Protein AF-A0A1A8RYH5-F1 (afdb_monomer_lite)

Foldseek 3Di:
DVVVVVVVVVVVVVVVVVVVVVVVVVVVVVVVVVVVVVVVVVVVVVVVVVVVVVVVVVVVVVVVVVVVVVVVVVVVVVVVVVVVVVVVVVVVVVVVVVVVVVVVVVVVVVVVVVVVVVVVVVCVVPPPDDDDPDDPDPVCPPPPDDPDPPPDDDDPDDDDDDDDDDDDDDDDDDDDDDDDDDDDDDDDDDDDDDDDDDDDDDDDDDDDDDPDDDDDDDDDDDDD

pLDDT: mean 75.36, std 23.34, range [31.58, 98.88]

Sequence (224 aa):
MKAKLINQDSQNQQLKLKLAGLTQRVEELDENKVLQMSEDGLLELREKISKEDDNTVKELTLEVERLTGRLKQLEGVKGDLMKTEDEYDLLEKKFRAEQDKANSLSKVVEEMRIQMSRSKEKDHKNTTATLEITSPRAEDFFSSTTIIPTLGLQKTRITIVPKPTTLASKTKRCDISGGLNQAKSPVTIATTSRTKSPEETNSSSSGPQSAVSIITVSTTPVAE

Radius of gyration: 61.21 Å; chains: 1; bounding box: 142×47×169 Å

Structure (mmCIF, N/CA/C/O backbone):
data_AF-A0A1A8RYH5-F1
#
_entry.id   AF-A0A1A8RYH5-F1
#
loop_
_atom_site.group_PDB
_atom_site.id
_atom_site.type_symbol
_atom_site.label_atom_id
_atom_site.label_alt_id
_atom_site.label_comp_id
_atom_site.label_asym_id
_atom_site.label_entity_id
_atom_site.label_seq_id
_atom_site.pdbx_PDB_ins_code
_atom_site.Cartn_x
_atom_site.Cartn_y
_atom_site.Cartn_z
_atom_site.occupancy
_atom_site.B_iso_or_equiv
_atom_site.auth_seq_id
_atom_site.auth_comp_id
_atom_site.auth_asym_id
_atom_site.auth_atom_id
_atom_site.pdbx_PDB_model_num
ATOM 1 N N . MET A 1 1 ? -58.595 -17.851 86.923 1.00 76.44 1 MET A N 1
ATOM 2 C CA . MET A 1 1 ? -57.232 -18.097 86.390 1.00 76.44 1 MET A CA 1
ATOM 3 C C . MET A 1 1 ? -57.219 -18.657 84.961 1.00 76.44 1 MET A C 1
ATOM 5 O O . MET A 1 1 ? -56.508 -18.090 84.147 1.00 76.44 1 MET A O 1
ATOM 9 N N . LYS A 1 2 ? -58.022 -19.678 84.604 1.00 87.00 2 LYS A N 1
ATOM 10 C CA . LYS A 1 2 ? -58.024 -20.305 83.256 1.00 87.00 2 LYS A CA 1
ATOM 11 C C . LYS A 1 2 ? -58.185 -19.352 82.055 1.00 87.00 2 LYS A C 1
ATOM 13 O O . LYS A 1 2 ? -57.405 -19.440 81.120 1.00 87.00 2 LYS A O 1
ATOM 18 N N . ALA A 1 3 ? -59.144 -18.422 82.079 1.00 85.75 3 ALA A N 1
ATOM 19 C CA . ALA A 1 3 ? -59.388 -17.516 80.944 1.00 85.75 3 ALA A CA 1
ATOM 20 C C . ALA A 1 3 ? -58.199 -16.584 80.628 1.00 85.75 3 ALA A C 1
ATOM 22 O O . ALA A 1 3 ? -57.938 -16.270 79.471 1.00 85.75 3 ALA A O 1
ATOM 23 N N . LYS A 1 4 ? -57.449 -16.175 81.659 1.00 91.12 4 LYS A N 1
ATOM 24 C CA . LYS A 1 4 ? -56.266 -15.316 81.511 1.00 91.12 4 LYS A CA 1
ATOM 25 C C . LYS A 1 4 ? -55.112 -16.072 80.843 1.00 91.12 4 LYS A C 1
ATOM 27 O O . LYS A 1 4 ? -54.436 -15.502 79.999 1.00 91.12 4 LYS A O 1
ATOM 32 N N . LEU A 1 5 ? -54.958 -17.356 81.181 1.00 92.06 5 LEU A N 1
ATOM 33 C CA . LEU A 1 5 ? -53.976 -18.252 80.569 1.00 92.06 5 LEU A CA 1
ATOM 34 C C . LEU A 1 5 ? -54.288 -18.501 79.086 1.00 92.06 5 LEU A C 1
ATOM 36 O O . LEU A 1 5 ? -53.401 -18.372 78.259 1.00 92.06 5 LEU A O 1
ATOM 40 N N . ILE A 1 6 ? -55.554 -18.764 78.742 1.00 91.19 6 ILE A N 1
ATOM 41 C CA . ILE A 1 6 ? -55.988 -18.974 77.347 1.00 91.19 6 ILE A CA 1
ATOM 42 C C . ILE A 1 6 ? -55.750 -17.722 76.492 1.00 91.19 6 ILE A C 1
ATOM 44 O O . ILE A 1 6 ? -55.259 -17.819 75.372 1.00 91.19 6 ILE A O 1
ATOM 48 N N . ASN A 1 7 ? -56.075 -16.539 77.020 1.00 94.31 7 ASN A N 1
ATOM 49 C CA . ASN A 1 7 ? -55.814 -15.280 76.321 1.00 94.31 7 ASN A CA 1
ATOM 50 C C . ASN A 1 7 ? -54.307 -15.064 76.099 1.00 94.31 7 ASN A C 1
ATOM 52 O O . ASN A 1 7 ? -53.872 -14.724 75.001 1.00 94.31 7 ASN A O 1
ATOM 56 N N . GLN A 1 8 ? -53.501 -15.328 77.129 1.00 94.00 8 GLN A N 1
ATOM 57 C CA . GLN A 1 8 ? -52.049 -15.222 77.038 1.00 94.00 8 GLN A CA 1
ATOM 58 C C . GLN A 1 8 ? -51.463 -16.217 76.022 1.00 94.00 8 GLN A C 1
ATOM 60 O O . GLN A 1 8 ? -50.603 -15.830 75.235 1.00 94.00 8 GLN A O 1
ATOM 65 N N . ASP A 1 9 ? -51.962 -17.454 75.972 1.00 94.38 9 ASP A N 1
ATOM 66 C CA . ASP A 1 9 ? -51.574 -18.452 74.967 1.00 94.38 9 ASP A CA 1
ATOM 67 C C . ASP A 1 9 ? -51.958 -18.023 73.548 1.00 94.38 9 ASP A C 1
ATOM 69 O O . ASP A 1 9 ? -51.141 -18.129 72.633 1.00 94.38 9 ASP A O 1
ATOM 73 N N . SER A 1 10 ? -53.162 -17.474 73.357 1.00 94.69 10 SER A N 1
ATOM 74 C CA . SER A 1 10 ? -53.601 -16.942 72.062 1.00 94.69 10 SER A CA 1
ATOM 75 C C . SER A 1 10 ? -52.707 -15.796 71.590 1.00 94.69 10 SER A C 1
ATOM 77 O O . SER A 1 10 ? -52.323 -15.756 70.420 1.00 94.69 10 SER A O 1
ATOM 79 N N . GLN A 1 11 ? -52.349 -14.870 72.485 1.00 96.00 11 GLN A N 1
ATOM 80 C CA . GLN A 1 11 ? -51.404 -13.801 72.165 1.00 96.00 11 GLN A CA 1
ATOM 81 C C . GLN A 1 11 ? -50.022 -14.356 71.819 1.00 96.00 11 GLN A C 1
ATOM 83 O O . GLN A 1 11 ? -49.393 -13.887 70.873 1.00 96.00 11 GLN A O 1
ATOM 88 N N . ASN A 1 12 ? -49.549 -15.367 72.546 1.00 95.88 12 ASN A N 1
ATOM 89 C CA . ASN A 1 12 ? -48.240 -15.967 72.309 1.00 95.88 12 ASN A CA 1
ATOM 90 C C . ASN A 1 12 ? -48.190 -16.685 70.950 1.00 95.88 12 ASN A C 1
ATOM 92 O O . ASN A 1 12 ? -47.252 -16.490 70.180 1.00 95.88 12 ASN A O 1
ATOM 96 N N . GLN A 1 13 ? -49.240 -17.431 70.591 1.00 96.2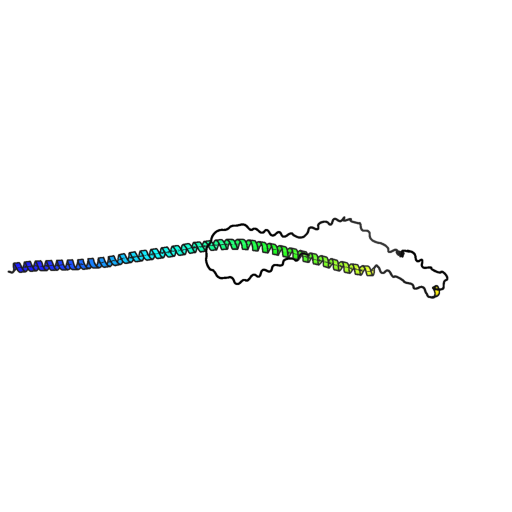5 13 GLN A N 1
ATOM 97 C CA . GLN A 1 13 ? -49.381 -18.032 69.260 1.00 96.25 13 GLN A CA 1
ATOM 98 C C . GLN A 1 13 ? -49.406 -16.974 68.151 1.00 96.25 13 GLN A C 1
ATOM 100 O O . GLN A 1 13 ? -48.709 -17.125 67.146 1.00 96.25 13 GLN A O 1
ATOM 105 N N . GLN A 1 14 ? -50.142 -15.875 68.345 1.00 96.69 14 GLN A N 1
ATOM 106 C CA . GLN A 1 14 ? -50.185 -14.773 67.384 1.00 96.69 14 GLN A CA 1
ATOM 107 C C . GLN A 1 14 ? -48.812 -14.110 67.206 1.00 96.69 14 GLN A C 1
ATOM 109 O O . GLN A 1 14 ? -48.393 -13.845 66.078 1.00 96.69 14 GLN A O 1
ATOM 114 N N . LEU A 1 15 ? -48.088 -13.867 68.303 1.00 96.75 15 LEU A N 1
ATOM 115 C CA . LEU A 1 15 ? -46.728 -13.328 68.267 1.00 96.75 15 LEU A CA 1
ATOM 116 C C . LEU A 1 15 ? -45.776 -14.269 67.530 1.00 96.75 15 LEU A C 1
ATOM 118 O O . LEU A 1 15 ? -44.982 -13.804 66.718 1.00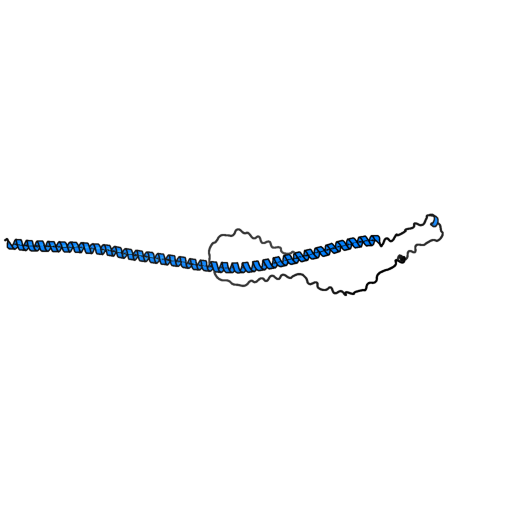 96.75 15 LEU A O 1
ATOM 122 N N . LYS A 1 16 ? -45.894 -15.582 67.746 1.00 97.06 16 LYS A N 1
ATOM 123 C CA . LYS A 1 16 ? -45.074 -16.598 67.075 1.00 97.06 16 LYS A CA 1
ATOM 124 C C . LYS A 1 16 ? -45.274 -16.594 65.559 1.00 97.06 16 LYS A C 1
ATOM 126 O O . LYS A 1 16 ? -44.296 -16.598 64.818 1.00 97.06 16 LYS A O 1
ATOM 131 N N . LEU A 1 17 ? -46.529 -16.520 65.104 1.00 96.75 17 LEU A N 1
ATOM 132 C CA . LEU A 1 17 ? -46.864 -16.404 63.680 1.00 96.75 17 LEU A CA 1
ATOM 133 C C . LEU A 1 17 ? -46.306 -15.112 63.072 1.00 96.75 17 LEU A C 1
ATOM 135 O O . LEU A 1 17 ? -45.744 -15.127 61.979 1.00 96.75 17 LEU A O 1
ATOM 139 N N . LYS A 1 18 ? -46.417 -13.993 63.795 1.00 97.56 18 LYS A N 1
ATOM 140 C CA . LYS A 1 18 ? -45.895 -12.701 63.338 1.00 97.56 18 LYS A CA 1
ATOM 141 C C . LYS A 1 18 ? -44.368 -12.693 63.260 1.00 97.56 18 LYS A C 1
ATOM 143 O O . LYS A 1 18 ? -43.823 -12.116 62.325 1.00 97.56 18 LYS A O 1
ATOM 148 N N . LEU A 1 19 ? -43.696 -13.339 64.214 1.00 97.06 19 LEU A N 1
ATOM 149 C CA . LEU A 1 19 ? -42.243 -13.483 64.224 1.00 97.06 19 LEU A CA 1
ATOM 150 C C . LEU A 1 19 ? -41.774 -14.294 63.013 1.00 97.06 19 LEU A C 1
ATOM 152 O O . LEU A 1 19 ? -40.911 -13.825 62.285 1.00 97.06 19 LEU A O 1
ATOM 156 N N . ALA A 1 20 ? -42.409 -15.439 62.742 1.00 97.12 20 ALA A N 1
ATOM 157 C CA . ALA A 1 20 ? -42.089 -16.272 61.582 1.00 97.12 20 ALA A CA 1
ATOM 158 C C . ALA A 1 20 ? -42.230 -15.501 60.256 1.00 97.12 20 ALA A C 1
ATOM 160 O O . ALA A 1 20 ? -41.328 -15.532 59.424 1.00 97.12 20 ALA A O 1
ATOM 161 N N . GLY A 1 21 ? -43.314 -14.734 60.088 1.00 97.38 21 GLY A N 1
ATOM 162 C CA . GLY A 1 21 ? -43.502 -13.905 58.893 1.00 97.38 21 GLY A CA 1
ATOM 163 C C . GLY A 1 21 ? -42.549 -12.705 58.798 1.00 97.38 21 GLY A C 1
ATOM 164 O O . GLY A 1 21 ? -42.322 -12.186 57.708 1.00 97.38 21 GLY A O 1
ATOM 165 N N . LEU A 1 22 ? -42.004 -12.220 59.918 1.00 96.94 22 LEU A N 1
ATOM 166 C CA . LEU A 1 22 ? -40.948 -11.203 59.907 1.00 96.94 22 LEU A CA 1
ATOM 167 C C . LEU A 1 22 ? -39.594 -11.814 59.543 1.00 96.94 22 LEU A C 1
ATOM 169 O O . LEU A 1 22 ? -38.884 -11.206 58.753 1.00 96.94 22 LEU A O 1
ATOM 173 N N . THR A 1 23 ? -39.273 -13.003 60.057 1.00 96.19 23 THR A N 1
ATOM 174 C CA . THR A 1 23 ? -38.054 -13.745 59.704 1.00 96.19 23 THR A CA 1
ATOM 175 C C . THR A 1 23 ? -37.986 -14.008 58.204 1.00 96.19 23 THR A C 1
ATOM 177 O O . THR A 1 23 ? -37.009 -13.618 57.578 1.00 96.19 23 THR A O 1
ATOM 180 N N . GLN A 1 24 ? -39.063 -14.534 57.611 1.00 96.38 24 GLN A N 1
ATOM 181 C CA . GLN A 1 24 ? -39.124 -14.766 56.165 1.00 96.38 24 GLN A CA 1
ATOM 182 C C . GLN A 1 24 ? -38.891 -13.475 55.358 1.00 96.38 24 GLN A C 1
ATOM 184 O O . GLN A 1 24 ? -38.129 -13.461 54.400 1.00 96.38 24 GLN A O 1
ATOM 189 N N . ARG A 1 25 ? -39.503 -12.356 55.768 1.00 96.00 25 ARG A N 1
ATOM 190 C CA . ARG A 1 25 ? -39.337 -11.072 55.068 1.00 96.00 25 ARG A CA 1
ATOM 191 C C . ARG A 1 25 ? -37.910 -10.520 55.169 1.00 96.00 25 ARG A C 1
ATOM 193 O O . ARG A 1 25 ? -37.476 -9.811 54.269 1.00 96.00 25 ARG A O 1
ATOM 200 N N . VAL A 1 26 ? -37.206 -10.786 56.271 1.00 95.69 26 VAL A N 1
ATOM 201 C CA . VAL A 1 26 ? -35.794 -10.399 56.423 1.00 95.69 26 VAL A CA 1
ATOM 202 C C . VAL A 1 26 ? -34.921 -11.201 55.460 1.00 95.69 26 VAL A C 1
ATOM 204 O O . VAL A 1 26 ? -34.126 -10.596 54.752 1.00 95.69 26 VAL A O 1
ATOM 207 N N . GLU A 1 27 ? -35.133 -12.514 55.361 1.00 93.62 27 GLU A N 1
ATOM 208 C CA . GLU A 1 27 ? -34.419 -13.375 54.405 1.00 93.62 27 GLU A CA 1
ATOM 209 C C . GLU A 1 27 ? -34.647 -12.917 52.950 1.00 93.62 27 GLU A C 1
ATOM 211 O O . GLU A 1 27 ? -33.685 -12.701 52.216 1.00 93.62 27 GLU A O 1
ATOM 216 N N . GLU A 1 28 ? -35.897 -12.638 52.560 1.00 92.94 28 GLU A N 1
ATOM 217 C CA . GLU A 1 28 ? -36.241 -12.111 51.224 1.00 92.94 28 GLU A CA 1
ATOM 218 C C . GLU A 1 28 ? -35.586 -10.744 50.922 1.00 92.94 28 GLU A C 1
ATOM 220 O O . GLU A 1 28 ? -35.236 -10.438 49.777 1.00 92.94 28 GLU A O 1
ATOM 225 N N . LEU A 1 29 ? -35.431 -9.881 51.933 1.00 93.56 29 LEU A N 1
ATOM 226 C CA . LEU A 1 29 ? -34.752 -8.588 51.785 1.00 93.56 29 LEU A CA 1
ATOM 227 C C . LEU A 1 29 ? -33.234 -8.747 51.642 1.00 93.56 29 LEU A C 1
ATOM 229 O O . LEU A 1 29 ? -32.625 -8.031 50.843 1.00 93.56 29 LEU A O 1
ATOM 233 N N . ASP A 1 30 ? -32.627 -9.674 52.382 1.00 91.94 30 ASP A N 1
ATOM 234 C CA . ASP A 1 30 ? -31.197 -9.967 52.281 1.00 91.94 30 ASP A CA 1
ATOM 235 C C . ASP A 1 30 ? -30.851 -10.570 50.907 1.00 91.94 30 ASP A C 1
ATOM 237 O O . ASP A 1 30 ? -29.875 -10.151 50.279 1.00 91.94 30 ASP A O 1
ATOM 241 N N . GLU A 1 31 ? -31.688 -11.467 50.376 1.00 90.06 31 GLU A N 1
ATOM 242 C CA . GLU A 1 31 ? -31.551 -12.007 49.015 1.00 90.06 31 GLU A CA 1
ATOM 243 C C . GLU A 1 31 ? -31.644 -10.915 47.940 1.00 90.06 31 GLU A C 1
ATOM 245 O O . GLU A 1 31 ? -30.811 -10.866 47.032 1.00 90.06 31 GLU A O 1
ATOM 250 N N . ASN A 1 32 ? -32.595 -9.982 48.060 1.00 93.06 32 ASN A N 1
ATOM 251 C CA . ASN A 1 32 ? -32.698 -8.840 47.143 1.00 93.06 32 ASN A CA 1
ATOM 252 C C . ASN A 1 32 ? -31.433 -7.976 47.138 1.00 93.06 32 ASN A C 1
ATOM 254 O O . ASN A 1 32 ? -31.020 -7.483 46.090 1.00 93.06 32 ASN A O 1
ATOM 258 N N . LYS A 1 33 ? -30.785 -7.807 48.293 1.00 94.44 33 LYS A N 1
ATOM 259 C CA . LYS A 1 33 ? -29.540 -7.043 48.392 1.00 94.44 33 LYS A CA 1
ATOM 260 C C . LYS A 1 33 ? -28.380 -7.745 47.685 1.00 94.44 33 LYS A C 1
ATOM 262 O O . LYS A 1 33 ? -27.577 -7.084 47.031 1.00 94.44 33 LYS A O 1
ATOM 267 N N . VAL A 1 34 ? -28.307 -9.074 47.778 1.00 92.62 34 VAL A N 1
ATOM 268 C CA . VAL A 1 34 ? -27.327 -9.881 47.031 1.00 92.62 34 VAL A CA 1
ATOM 269 C C . VAL A 1 34 ? -27.572 -9.780 45.524 1.00 92.62 34 VAL A C 1
ATOM 271 O O . VAL A 1 34 ? -26.622 -9.585 44.765 1.00 92.62 34 VAL A O 1
ATOM 274 N N . LEU A 1 35 ? -28.832 -9.855 45.088 1.00 94.12 35 LEU A N 1
ATOM 275 C CA . LEU A 1 35 ? -29.201 -9.684 43.681 1.00 94.12 35 LEU A CA 1
ATOM 276 C C . LEU A 1 35 ? -28.822 -8.296 43.157 1.00 94.12 35 LEU A C 1
ATOM 278 O O . LEU A 1 35 ? -28.230 -8.206 42.086 1.00 94.12 35 LEU A O 1
ATOM 282 N N . GLN A 1 36 ? -29.072 -7.240 43.934 1.00 94.94 36 GLN A N 1
ATOM 283 C CA . GLN A 1 36 ? -28.696 -5.877 43.563 1.00 94.94 36 GLN A CA 1
ATOM 284 C C . GLN A 1 36 ? -27.177 -5.732 43.381 1.00 94.94 36 GLN A C 1
ATOM 286 O O . GLN A 1 36 ? -26.724 -5.202 42.372 1.00 94.94 36 GLN A O 1
ATOM 291 N N . MET A 1 37 ? -26.376 -6.275 44.305 1.00 94.38 37 MET A N 1
ATOM 292 C CA . MET A 1 37 ? -24.914 -6.279 44.162 1.00 94.38 37 MET A CA 1
ATOM 293 C C . MET A 1 37 ? -24.448 -7.054 42.919 1.00 94.38 37 MET A C 1
ATOM 295 O O . MET A 1 37 ? -23.475 -6.666 42.272 1.00 94.38 37 MET A O 1
ATOM 299 N N . SER A 1 38 ? -25.129 -8.151 42.577 1.00 94.69 38 SER A N 1
ATOM 300 C CA . SER A 1 38 ? -24.846 -8.907 41.355 1.00 94.69 38 SER A CA 1
ATOM 301 C C . SER A 1 38 ? -25.221 -8.128 40.091 1.00 94.69 38 SER A C 1
ATOM 303 O O . SER A 1 38 ? -24.505 -8.221 39.096 1.00 94.69 38 SER A O 1
ATOM 305 N N . GLU A 1 39 ? -26.334 -7.397 40.099 1.00 95.88 39 GLU A N 1
ATOM 306 C CA . GLU A 1 39 ? -26.789 -6.576 38.973 1.00 95.88 39 GLU A CA 1
ATOM 307 C C . GLU A 1 39 ? -25.812 -5.428 38.691 1.00 95.88 39 GLU A C 1
ATOM 309 O O . GLU A 1 39 ? -25.389 -5.251 37.546 1.00 95.88 39 GLU A O 1
ATOM 314 N N . ASP A 1 40 ? -25.362 -4.731 39.737 1.00 96.12 40 ASP A N 1
ATOM 315 C CA . ASP A 1 40 ? -24.356 -3.670 39.634 1.00 96.12 40 ASP A CA 1
ATOM 316 C C . ASP A 1 40 ? -23.035 -4.198 39.041 1.00 96.12 40 ASP A C 1
ATOM 318 O O . ASP A 1 40 ? -22.464 -3.592 38.131 1.00 96.12 40 ASP A O 1
ATOM 322 N N . GLY A 1 41 ? -22.577 -5.379 39.480 1.00 96.88 41 GLY A N 1
ATOM 323 C CA . GLY A 1 41 ? -21.372 -6.015 38.933 1.00 96.88 41 GLY A CA 1
ATOM 324 C C . GLY A 1 41 ? -21.501 -6.404 37.454 1.00 96.88 41 GLY A C 1
ATOM 325 O O . GLY A 1 41 ? -20.538 -6.303 36.690 1.00 96.88 41 GLY A O 1
ATOM 326 N N . LEU A 1 42 ? -22.697 -6.811 37.013 1.00 97.12 42 LEU A N 1
ATOM 327 C CA . LEU A 1 42 ? -22.967 -7.086 35.599 1.00 97.12 42 LEU A CA 1
ATOM 328 C C . LEU A 1 42 ? -22.972 -5.806 34.753 1.00 97.12 42 LEU A C 1
ATOM 330 O O . LEU A 1 42 ? -22.511 -5.841 33.608 1.00 97.12 42 LEU A O 1
ATOM 334 N N . LEU A 1 43 ? -23.472 -4.688 35.288 1.00 96.25 43 LEU A N 1
ATOM 335 C CA . LEU A 1 43 ? -23.425 -3.386 34.617 1.00 96.25 43 LEU A CA 1
ATOM 336 C C . LEU A 1 43 ? -21.983 -2.901 34.431 1.00 96.25 43 LEU A C 1
ATOM 338 O O . LEU A 1 43 ? -21.625 -2.491 33.327 1.00 96.25 43 LEU A O 1
ATOM 342 N N . GLU A 1 44 ? -21.142 -3.024 35.458 1.00 97.12 44 GLU A N 1
ATOM 343 C CA . GLU A 1 44 ? -19.722 -2.665 35.373 1.00 97.12 44 GLU A CA 1
ATOM 344 C C . GLU A 1 44 ? -18.981 -3.525 34.337 1.00 97.12 44 GLU A C 1
ATOM 346 O O . GLU A 1 44 ? -18.234 -3.009 33.500 1.00 97.12 44 GLU A O 1
ATOM 351 N N . LEU A 1 45 ? -19.226 -4.841 34.331 1.00 97.06 45 LEU A N 1
ATOM 352 C CA . LEU A 1 45 ? -18.606 -5.740 33.358 1.00 97.06 45 LEU A CA 1
ATOM 353 C C . LEU A 1 45 ? -19.043 -5.407 31.926 1.00 97.06 45 LEU A C 1
ATOM 355 O O . LEU A 1 45 ? -18.212 -5.382 31.019 1.00 97.06 45 LEU A O 1
ATOM 359 N N . ARG A 1 46 ? -20.330 -5.104 31.722 1.00 97.50 46 ARG A N 1
ATOM 360 C CA . ARG A 1 46 ? -20.867 -4.666 30.427 1.00 97.50 46 ARG A CA 1
ATOM 361 C C . ARG A 1 46 ? -20.196 -3.383 29.945 1.00 97.50 46 ARG A C 1
ATOM 363 O O . ARG A 1 46 ? -19.836 -3.298 28.773 1.00 97.50 46 ARG A O 1
ATOM 370 N N . GLU A 1 47 ? -20.025 -2.399 30.822 1.00 97.19 47 GLU A N 1
ATOM 371 C CA . GLU A 1 47 ? -19.351 -1.145 30.481 1.00 97.19 47 GLU A CA 1
ATOM 372 C C . GLU A 1 47 ? -17.885 -1.386 30.100 1.00 97.19 47 GLU A C 1
ATOM 374 O O . GLU A 1 47 ? -17.390 -0.816 29.126 1.00 97.19 47 GLU A O 1
ATOM 379 N N . LYS A 1 48 ? -17.191 -2.264 30.830 1.00 97.38 48 LYS A N 1
ATOM 380 C CA . LYS A 1 48 ? -15.797 -2.613 30.546 1.00 97.38 48 LYS A CA 1
ATOM 381 C C . LYS A 1 48 ? -15.640 -3.295 29.188 1.00 97.38 48 LYS A C 1
ATOM 383 O O . LYS A 1 48 ? -14.771 -2.886 28.425 1.00 97.38 48 LYS A O 1
ATOM 388 N N . ILE A 1 49 ? -16.509 -4.260 28.879 1.00 96.25 49 ILE A N 1
ATOM 389 C CA . ILE A 1 49 ? -16.548 -4.927 27.569 1.00 96.25 49 ILE A CA 1
ATOM 390 C C . ILE A 1 49 ? -16.791 -3.894 26.466 1.00 96.25 49 ILE A C 1
ATOM 392 O O . ILE A 1 49 ? -16.025 -3.835 25.514 1.00 96.25 49 ILE A O 1
ATOM 396 N N . SER A 1 50 ? -17.778 -3.008 26.633 1.00 96.75 50 SER A N 1
ATOM 397 C CA . SER A 1 50 ? -18.076 -1.969 25.637 1.00 96.75 50 SER A CA 1
ATOM 398 C C . SER A 1 50 ? -16.884 -1.048 25.366 1.00 96.75 50 SER A C 1
ATOM 400 O O . SER A 1 50 ? -16.623 -0.706 24.218 1.00 96.75 50 SER A O 1
ATOM 402 N N . LYS A 1 51 ? -16.151 -0.634 26.406 1.00 96.81 51 LYS A N 1
ATOM 403 C CA . LYS A 1 51 ? -14.961 0.218 26.248 1.00 96.81 51 LYS A CA 1
ATOM 404 C C . LYS A 1 51 ? -13.816 -0.516 25.557 1.00 96.81 51 LYS A C 1
ATOM 406 O O . LYS A 1 51 ? -13.075 0.095 24.791 1.00 96.81 51 LYS A O 1
ATOM 411 N N . GLU A 1 52 ? -13.633 -1.794 25.865 1.00 96.94 52 GLU A N 1
ATOM 412 C CA . GLU A 1 52 ? -12.620 -2.630 25.225 1.00 96.94 52 GLU A CA 1
ATOM 413 C C . GLU A 1 52 ? -12.944 -2.837 23.742 1.00 96.94 52 GLU A C 1
ATOM 415 O O . GLU A 1 52 ? -12.090 -2.575 22.894 1.00 96.94 52 GLU A O 1
ATOM 420 N N . ASP A 1 53 ? -14.199 -3.151 23.422 1.00 96.62 53 ASP A N 1
ATOM 421 C CA . ASP A 1 53 ? -14.700 -3.234 22.050 1.00 96.62 53 ASP A CA 1
ATOM 422 C C . ASP A 1 53 ? -14.464 -1.914 21.298 1.00 96.62 53 ASP A C 1
ATOM 424 O O . ASP A 1 53 ? -13.849 -1.917 20.233 1.00 96.62 53 ASP A O 1
ATOM 428 N N . ASP A 1 54 ? -14.827 -0.765 21.874 1.00 97.19 54 ASP A N 1
ATOM 429 C CA . ASP A 1 54 ? -14.587 0.549 21.260 1.00 97.19 54 ASP A CA 1
ATOM 430 C C . ASP A 1 54 ? -13.101 0.810 20.968 1.00 97.19 54 ASP A C 1
ATOM 432 O O . ASP A 1 54 ? -12.755 1.429 19.956 1.00 97.19 54 ASP A O 1
ATOM 436 N N . ASN A 1 55 ? -12.204 0.361 21.847 1.00 97.12 55 ASN A N 1
ATOM 437 C CA . ASN A 1 55 ? -10.764 0.504 21.647 1.00 97.12 55 ASN A CA 1
ATOM 438 C C . ASN A 1 55 ? -10.269 -0.392 20.507 1.00 97.12 55 ASN A C 1
ATOM 440 O O . ASN A 1 55 ? -9.542 0.091 19.638 1.00 97.12 55 ASN A O 1
ATOM 444 N N . THR A 1 56 ? -10.701 -1.655 20.466 1.00 98.12 56 THR A N 1
ATOM 445 C CA . THR A 1 56 ? -10.341 -2.576 19.376 1.00 98.12 56 THR A CA 1
ATOM 446 C C . THR A 1 56 ? -10.873 -2.091 18.028 1.00 98.12 56 THR A C 1
ATOM 448 O O . THR A 1 56 ? -10.149 -2.107 17.034 1.00 98.12 56 THR A O 1
ATOM 451 N N . VAL A 1 57 ? -12.101 -1.568 17.986 1.00 98.44 57 VAL A N 1
ATOM 452 C CA . VAL A 1 57 ? -12.694 -0.981 16.779 1.00 98.44 57 VAL A CA 1
ATOM 453 C C . VAL A 1 57 ? -11.871 0.210 16.299 1.00 98.44 57 VAL A C 1
ATOM 455 O O . VAL A 1 57 ? -11.584 0.302 15.105 1.00 98.44 57 VAL A O 1
ATOM 458 N N . LYS A 1 58 ? -11.445 1.107 17.195 1.00 98.31 58 LYS A N 1
ATOM 459 C CA . LYS A 1 58 ? -10.586 2.249 16.834 1.00 98.31 58 LYS A CA 1
ATOM 460 C C . LYS A 1 58 ? -9.236 1.801 16.283 1.00 98.31 58 LYS A C 1
ATOM 462 O O . LYS A 1 58 ? -8.809 2.325 15.259 1.00 98.31 58 LYS A O 1
ATOM 467 N N . GLU A 1 59 ? -8.582 0.840 16.929 1.00 98.38 59 GLU A N 1
ATOM 468 C CA . GLU A 1 59 ? -7.294 0.307 16.475 1.00 98.38 59 GLU A CA 1
ATOM 469 C C . GLU A 1 59 ? -7.410 -0.318 15.081 1.00 98.38 59 GLU A C 1
ATOM 471 O O . GLU A 1 59 ? -6.663 0.045 14.170 1.00 98.38 59 GLU A O 1
ATOM 476 N N . LEU A 1 60 ? -8.401 -1.189 14.883 1.00 98.62 60 LEU A N 1
ATOM 477 C CA . LEU A 1 60 ? -8.659 -1.815 13.589 1.00 98.62 60 LEU A CA 1
ATOM 478 C C . LEU A 1 60 ? -9.013 -0.782 12.518 1.00 98.62 60 LEU A C 1
ATOM 480 O O . LEU A 1 60 ? -8.567 -0.904 11.380 1.00 98.62 60 LEU A O 1
ATOM 484 N N . THR A 1 61 ? -9.768 0.258 12.875 1.00 98.69 61 THR A N 1
ATOM 485 C CA . THR A 1 61 ? -10.108 1.347 11.950 1.00 98.69 61 THR A CA 1
ATOM 486 C C . THR A 1 61 ? -8.851 2.077 11.475 1.00 98.69 61 THR A C 1
ATOM 488 O O . THR A 1 61 ? -8.655 2.236 10.270 1.00 98.69 61 THR A O 1
ATOM 491 N N . LEU A 1 62 ? -7.953 2.450 12.393 1.00 98.62 62 LEU A N 1
ATOM 492 C CA . LEU A 1 62 ? -6.686 3.103 12.049 1.00 98.62 62 LEU A CA 1
ATOM 493 C C . LEU A 1 62 ? -5.789 2.200 11.193 1.00 98.62 62 LEU A C 1
ATOM 495 O O . LEU A 1 62 ? -5.157 2.666 10.243 1.00 98.62 62 LEU A O 1
ATOM 499 N N . GLU A 1 63 ? -5.746 0.903 11.490 1.00 98.69 63 GLU A N 1
ATOM 500 C CA . GLU A 1 63 ? -4.969 -0.062 10.715 1.00 98.69 63 GLU A CA 1
ATOM 501 C C . GLU A 1 63 ? -5.520 -0.226 9.289 1.00 98.69 63 GLU A C 1
ATOM 503 O O . GLU A 1 63 ? -4.749 -0.251 8.327 1.00 98.69 63 GLU A O 1
ATOM 508 N N . VAL A 1 64 ? -6.846 -0.246 9.118 1.00 98.81 64 VAL A N 1
ATOM 509 C CA . VAL A 1 64 ? -7.496 -0.256 7.797 1.00 98.81 64 VAL A CA 1
ATOM 510 C C . VAL A 1 64 ? -7.147 1.000 7.002 1.00 98.81 64 VAL A C 1
ATOM 512 O O . VAL A 1 64 ? -6.790 0.901 5.824 1.00 98.81 64 VAL A O 1
ATOM 515 N N . GLU A 1 65 ? -7.198 2.181 7.617 1.00 98.75 65 GLU A N 1
ATOM 516 C CA . GLU A 1 65 ? -6.816 3.437 6.963 1.00 98.75 65 GLU A CA 1
ATOM 517 C C . GLU A 1 65 ? -5.339 3.431 6.550 1.00 98.75 65 GLU A C 1
ATOM 519 O O . GLU A 1 65 ? -4.998 3.776 5.411 1.00 98.75 65 GLU A O 1
ATOM 524 N N . ARG A 1 66 ? -4.456 2.952 7.433 1.00 98.81 66 ARG A N 1
ATOM 525 C CA . ARG A 1 66 ? -3.020 2.813 7.170 1.00 98.81 66 ARG A CA 1
ATOM 526 C C . ARG A 1 66 ? -2.746 1.864 6.001 1.00 98.81 66 ARG A C 1
ATOM 528 O O . ARG A 1 66 ? -1.959 2.197 5.108 1.00 98.81 66 ARG A O 1
ATOM 535 N N . LEU A 1 67 ? -3.385 0.694 5.984 1.00 98.88 67 LEU A N 1
ATOM 536 C CA . LEU A 1 67 ? -3.255 -0.291 4.907 1.00 98.88 67 LEU A CA 1
ATOM 537 C C . LEU A 1 67 ? -3.800 0.252 3.586 1.00 98.88 67 LEU A C 1
ATOM 539 O O . LEU A 1 67 ? -3.149 0.105 2.552 1.00 98.88 67 LEU A O 1
ATOM 543 N N . THR A 1 68 ? -4.930 0.953 3.628 1.00 98.81 68 THR A N 1
ATOM 544 C CA . THR A 1 68 ? -5.515 1.622 2.460 1.00 98.81 68 THR A CA 1
ATOM 545 C C . THR A 1 68 ? -4.553 2.661 1.881 1.00 98.81 68 THR A C 1
ATOM 547 O O . THR A 1 68 ? -4.353 2.718 0.667 1.00 98.81 68 THR A O 1
ATOM 550 N N . GLY A 1 69 ? -3.905 3.462 2.732 1.00 98.81 69 GLY A N 1
ATOM 551 C CA . GLY A 1 69 ? -2.886 4.424 2.310 1.00 98.81 69 GLY A CA 1
ATOM 552 C C . GLY A 1 69 ? -1.675 3.755 1.655 1.00 98.81 69 GLY A C 1
ATOM 553 O O . GLY A 1 69 ? -1.234 4.174 0.584 1.00 98.81 69 GLY A O 1
ATOM 554 N N . ARG A 1 70 ? -1.162 2.676 2.257 1.00 98.81 70 ARG A N 1
ATOM 555 C CA . ARG A 1 70 ? -0.027 1.916 1.711 1.00 98.81 70 ARG A CA 1
ATOM 556 C C . ARG A 1 70 ? -0.361 1.236 0.381 1.00 98.81 70 ARG A C 1
ATOM 558 O O . ARG A 1 70 ? 0.498 1.197 -0.497 1.00 98.81 70 ARG A O 1
ATOM 565 N N . LEU A 1 71 ? -1.590 0.753 0.208 1.00 98.81 71 LEU A N 1
ATOM 566 C CA . LEU A 1 71 ? -2.047 0.157 -1.047 1.00 98.81 71 LEU A CA 1
ATOM 567 C C . LEU A 1 71 ? -2.030 1.177 -2.193 1.00 98.81 71 LEU A C 1
ATOM 569 O O . LEU A 1 71 ? -1.432 0.906 -3.230 1.00 98.81 71 LEU A O 1
ATOM 573 N N . LYS A 1 72 ? -2.572 2.382 -1.973 1.00 98.75 72 LYS A N 1
ATOM 574 C CA . LYS A 1 72 ? -2.558 3.466 -2.974 1.00 98.75 72 LYS A CA 1
ATOM 575 C C . LYS A 1 72 ? -1.143 3.851 -3.416 1.00 98.75 72 LYS A C 1
ATOM 577 O O . LYS A 1 72 ? -0.906 4.112 -4.592 1.00 98.75 72 LYS A O 1
ATOM 582 N N . GLN A 1 73 ? -0.185 3.880 -2.486 1.00 98.75 73 GLN A N 1
ATOM 583 C CA . GLN A 1 73 ? 1.219 4.140 -2.827 1.00 98.75 73 GLN A CA 1
ATOM 584 C C . GLN A 1 73 ? 1.797 3.037 -3.718 1.00 98.75 73 GLN A C 1
ATOM 586 O O . GLN A 1 73 ? 2.459 3.332 -4.712 1.00 98.75 73 GLN A O 1
ATOM 591 N N . LEU A 1 74 ? 1.528 1.771 -3.385 1.00 98.75 74 LEU A N 1
ATOM 592 C CA . LEU A 1 74 ? 2.004 0.631 -4.165 1.00 98.75 74 LEU A CA 1
ATOM 593 C C 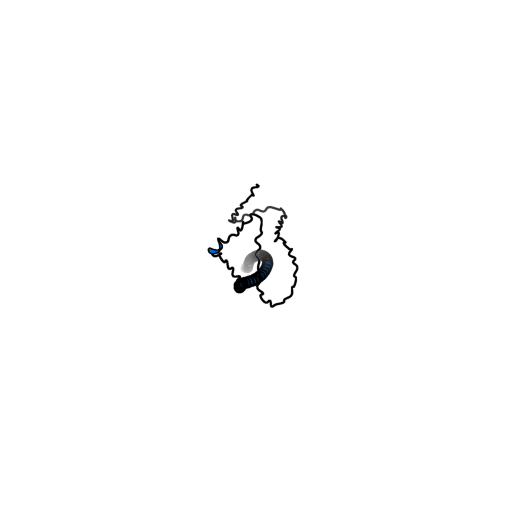. LEU A 1 74 ? 1.399 0.611 -5.576 1.00 98.75 74 LEU A C 1
ATOM 595 O O . LEU A 1 74 ? 2.103 0.300 -6.534 1.00 98.75 74 LEU A O 1
ATOM 599 N N . GLU A 1 75 ? 0.128 0.985 -5.719 1.00 98.56 75 GLU A N 1
ATOM 600 C CA . GLU A 1 75 ? -0.528 1.161 -7.020 1.00 98.56 75 GLU A CA 1
ATOM 601 C C . GLU A 1 75 ? 0.164 2.237 -7.869 1.00 98.56 75 GLU A C 1
ATOM 603 O O . GLU A 1 75 ? 0.400 2.015 -9.057 1.00 98.56 75 GLU A O 1
ATOM 608 N N . GLY A 1 76 ? 0.560 3.361 -7.262 1.00 98.62 76 GLY A N 1
ATOM 609 C CA . GLY A 1 76 ? 1.339 4.407 -7.932 1.00 98.62 76 GLY A CA 1
ATOM 610 C C . GLY A 1 76 ? 2.699 3.905 -8.426 1.00 98.62 76 GLY A C 1
ATOM 611 O O . GLY A 1 76 ? 3.014 4.040 -9.607 1.00 98.62 76 GLY A O 1
ATOM 612 N N . VAL A 1 77 ? 3.465 3.242 -7.551 1.00 98.69 77 VAL A N 1
ATOM 613 C CA . VAL A 1 77 ? 4.773 2.654 -7.900 1.00 98.69 77 VAL A CA 1
ATOM 614 C C . VAL A 1 77 ? 4.639 1.617 -9.015 1.00 98.69 77 VAL A C 1
ATOM 616 O O . VAL A 1 77 ? 5.439 1.609 -9.947 1.00 98.69 77 VAL A O 1
ATOM 619 N N . LYS A 1 78 ? 3.611 0.761 -8.958 1.00 98.44 78 LYS A N 1
ATOM 620 C CA . LYS A 1 78 ? 3.320 -0.212 -10.019 1.00 98.44 78 LYS A CA 1
ATOM 621 C C . LYS A 1 78 ? 3.041 0.481 -11.355 1.00 98.44 78 LYS A C 1
ATOM 623 O O . LYS A 1 78 ? 3.492 -0.002 -12.389 1.00 98.44 78 LYS A O 1
ATOM 628 N N . GLY A 1 79 ? 2.305 1.591 -11.339 1.00 98.75 79 GLY A N 1
ATOM 629 C CA . GLY A 1 79 ? 2.026 2.380 -12.537 1.00 98.75 79 GLY A CA 1
ATOM 630 C C . GLY A 1 79 ? 3.289 2.958 -13.176 1.00 98.75 79 GLY A C 1
ATOM 631 O O . GLY A 1 79 ? 3.441 2.890 -14.392 1.00 98.75 79 GLY A O 1
ATOM 632 N N . ASP A 1 80 ? 4.214 3.489 -12.378 1.00 98.56 80 ASP A N 1
ATOM 633 C CA . ASP A 1 80 ? 5.488 3.998 -12.898 1.00 98.56 80 ASP A CA 1
ATOM 634 C C . ASP A 1 80 ? 6.396 2.872 -13.401 1.00 98.56 80 ASP A C 1
ATOM 636 O O . ASP A 1 80 ? 7.009 3.012 -14.458 1.00 98.56 80 ASP A O 1
ATOM 640 N N . LEU A 1 81 ? 6.410 1.726 -12.714 1.00 98.69 81 LEU A N 1
ATOM 641 C CA . LEU A 1 81 ? 7.140 0.541 -13.162 1.00 98.69 81 LEU A CA 1
ATOM 642 C C . LEU A 1 81 ? 6.655 0.059 -14.538 1.00 98.69 81 LEU A C 1
ATOM 644 O O . LEU A 1 81 ? 7.474 -0.213 -15.409 1.00 98.69 81 LEU A O 1
ATOM 648 N N . MET A 1 82 ? 5.340 0.025 -14.762 1.00 98.50 82 MET A N 1
ATOM 649 C CA . MET A 1 82 ? 4.761 -0.363 -16.053 1.00 98.50 82 MET A CA 1
ATOM 650 C C . MET A 1 82 ? 5.217 0.561 -17.190 1.00 98.50 82 ME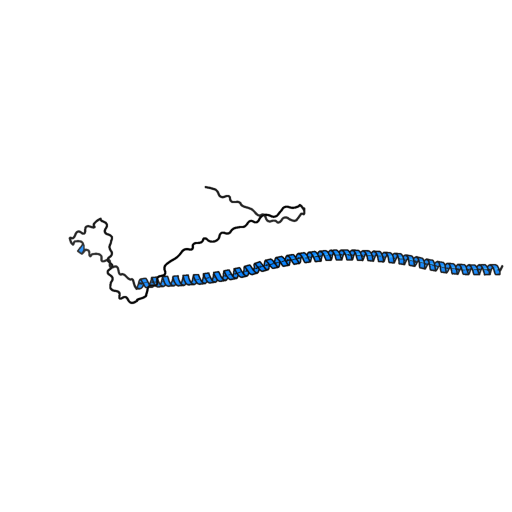T A C 1
ATOM 652 O O . MET A 1 82 ? 5.606 0.082 -18.248 1.00 98.50 82 MET A O 1
ATOM 656 N N . LYS A 1 83 ? 5.273 1.880 -16.954 1.00 98.62 83 LYS A N 1
ATOM 657 C CA . LYS A 1 83 ? 5.813 2.825 -17.949 1.00 98.62 83 LYS A CA 1
ATOM 658 C C . LYS A 1 83 ? 7.272 2.513 -18.287 1.00 98.62 83 LYS A C 1
ATOM 660 O O . LYS A 1 83 ? 7.656 2.579 -19.448 1.00 98.62 83 LYS A O 1
ATOM 665 N N . THR A 1 84 ? 8.088 2.181 -17.283 1.00 98.50 84 THR A N 1
ATOM 666 C CA . THR A 1 84 ? 9.501 1.841 -17.517 1.00 98.50 84 THR A CA 1
ATOM 667 C C . THR A 1 84 ? 9.682 0.505 -18.237 1.00 98.50 84 THR A C 1
ATOM 669 O O . THR A 1 84 ? 10.618 0.364 -19.020 1.00 98.50 84 THR A O 1
ATOM 672 N N . GLU A 1 85 ? 8.787 -0.458 -18.010 1.00 98.38 85 GLU A N 1
ATOM 673 C CA . GLU A 1 85 ? 8.757 -1.737 -18.727 1.00 98.38 85 GLU A CA 1
ATOM 674 C C . GLU A 1 85 ? 8.435 -1.516 -20.214 1.00 98.38 85 GLU A C 1
ATOM 676 O O . GLU A 1 85 ? 9.202 -1.950 -21.074 1.00 98.38 85 GLU A O 1
ATOM 681 N N . ASP A 1 86 ? 7.411 -0.711 -20.521 1.00 98.62 86 ASP A N 1
ATOM 682 C CA . ASP A 1 86 ? 7.066 -0.322 -21.897 1.00 98.62 86 ASP A CA 1
ATOM 683 C C . ASP A 1 86 ? 8.235 0.389 -22.617 1.00 98.62 86 ASP A C 1
ATOM 685 O O . ASP A 1 86 ? 8.501 0.164 -23.805 1.00 98.62 86 ASP A O 1
ATOM 689 N N . GLU A 1 87 ? 8.959 1.265 -21.910 1.00 98.62 87 GLU A N 1
ATOM 690 C CA . GLU A 1 87 ? 10.153 1.933 -22.442 1.00 98.62 87 GLU A CA 1
ATOM 691 C C . GLU A 1 87 ? 11.291 0.943 -22.736 1.00 98.62 87 GLU A C 1
ATOM 693 O O . GLU A 1 87 ? 11.981 1.087 -23.755 1.00 98.62 87 GLU A O 1
ATOM 698 N N . TYR A 1 88 ? 11.480 -0.066 -21.881 1.00 98.62 88 TYR A N 1
ATOM 699 C CA . TYR A 1 88 ? 12.489 -1.107 -22.071 1.00 98.62 88 TYR A CA 1
ATOM 700 C C . TYR A 1 88 ? 12.181 -1.976 -23.292 1.00 98.62 88 TYR A C 1
ATOM 702 O O . TYR A 1 88 ? 13.055 -2.162 -24.143 1.00 98.62 88 TYR A O 1
ATOM 710 N N . ASP A 1 89 ? 10.932 -2.411 -23.450 1.00 98.75 89 ASP A N 1
ATOM 711 C CA . ASP A 1 89 ? 10.473 -3.171 -24.616 1.00 98.75 89 ASP A CA 1
ATOM 712 C C . ASP A 1 89 ? 10.706 -2.400 -25.923 1.00 98.75 89 ASP A C 1
ATOM 714 O O . ASP A 1 89 ? 11.188 -2.939 -26.931 1.00 98.75 89 ASP A O 1
ATOM 718 N N . LEU A 1 90 ? 10.416 -1.094 -25.914 1.00 98.62 90 LEU A N 1
ATOM 719 C CA . LEU A 1 90 ? 10.677 -0.225 -27.057 1.00 98.62 90 LEU A CA 1
ATOM 720 C C . LEU A 1 90 ? 12.176 -0.124 -27.366 1.00 98.62 90 LEU A C 1
ATOM 722 O O . LEU A 1 90 ? 12.569 -0.121 -28.541 1.00 98.62 90 LEU A O 1
ATOM 726 N N . LEU A 1 91 ? 13.014 -0.008 -26.335 1.00 98.69 91 LEU A N 1
ATOM 727 C CA . LEU A 1 91 ? 14.460 0.082 -26.488 1.00 98.69 91 LEU A CA 1
ATOM 728 C C . LEU A 1 91 ? 15.048 -1.226 -27.025 1.00 98.69 91 LEU A C 1
ATOM 730 O O . LEU A 1 91 ? 15.859 -1.183 -27.952 1.00 98.69 91 LEU A O 1
ATOM 734 N N . GLU A 1 92 ? 14.599 -2.377 -26.528 1.00 98.56 92 GLU A N 1
ATOM 735 C CA . GLU A 1 92 ? 15.024 -3.683 -27.030 1.00 98.56 92 GLU A CA 1
ATOM 736 C C . GLU A 1 92 ? 14.644 -3.860 -28.505 1.00 98.56 92 GLU A C 1
ATOM 738 O O . GLU A 1 92 ? 15.488 -4.234 -29.325 1.00 98.56 92 GLU A O 1
ATOM 743 N N . LYS A 1 93 ? 13.423 -3.482 -28.901 1.00 98.75 93 LYS A N 1
ATOM 744 C CA . LYS A 1 93 ? 13.011 -3.516 -30.312 1.00 98.75 93 LYS A CA 1
ATOM 745 C C . LYS A 1 93 ? 13.913 -2.658 -31.204 1.00 98.75 93 LYS A C 1
ATOM 747 O O . LYS A 1 93 ? 14.293 -3.090 -32.295 1.00 98.75 93 LYS A O 1
ATOM 752 N N . LYS A 1 94 ? 14.273 -1.449 -30.758 1.00 98.75 94 LYS A N 1
ATOM 753 C CA . LYS A 1 94 ? 15.205 -0.570 -31.488 1.00 98.75 94 LYS A CA 1
ATOM 754 C C . LYS A 1 94 ? 16.604 -1.172 -31.575 1.00 98.75 94 LYS A C 1
ATOM 756 O O . LYS A 1 94 ? 17.221 -1.106 -32.636 1.00 98.75 94 LYS A O 1
ATOM 761 N N . PHE A 1 95 ? 17.086 -1.779 -30.495 1.00 98.75 95 PHE A N 1
ATOM 762 C CA . PHE A 1 95 ? 18.385 -2.440 -30.467 1.00 98.75 95 PHE A CA 1
ATOM 763 C C . PHE A 1 95 ? 18.454 -3.598 -31.469 1.00 98.75 95 PHE A C 1
ATOM 765 O O . PHE A 1 95 ? 19.407 -3.675 -32.243 1.00 98.75 95 PHE A O 1
ATOM 772 N N . ARG A 1 96 ? 17.421 -4.450 -31.525 1.00 98.62 96 ARG A N 1
ATOM 773 C CA . ARG A 1 96 ? 17.334 -5.531 -32.522 1.00 98.62 96 ARG A CA 1
ATOM 774 C C . ARG A 1 96 ? 17.347 -4.992 -33.947 1.00 98.62 96 ARG A C 1
ATOM 776 O O . ARG A 1 96 ? 18.136 -5.462 -34.759 1.00 98.62 96 ARG A O 1
ATOM 783 N N . ALA A 1 97 ? 16.563 -3.953 -34.227 1.00 98.62 97 ALA A N 1
ATOM 784 C CA . ALA A 1 97 ? 16.536 -3.338 -35.552 1.00 98.62 97 ALA A CA 1
ATOM 785 C C . ALA A 1 97 ? 17.905 -2.766 -35.975 1.00 98.62 97 ALA A C 1
ATOM 787 O O . ALA A 1 97 ? 18.310 -2.915 -37.129 1.00 98.62 97 ALA A O 1
ATOM 788 N N . GLU A 1 98 ? 18.644 -2.129 -35.061 1.00 98.62 98 GLU A N 1
ATOM 789 C CA . GLU A 1 98 ? 19.990 -1.630 -35.367 1.00 98.62 98 GLU A CA 1
ATOM 790 C C . GLU A 1 98 ? 21.003 -2.778 -35.519 1.00 98.62 98 GLU A C 1
ATOM 792 O O . GLU A 1 98 ? 21.863 -2.720 -36.397 1.00 98.62 98 GLU A O 1
ATOM 797 N N . GLN A 1 99 ? 20.874 -3.857 -34.740 1.00 98.69 99 GLN A N 1
ATOM 798 C CA . GLN A 1 99 ? 21.682 -5.069 -34.898 1.00 98.69 99 GLN A CA 1
ATOM 799 C C . GLN A 1 99 ? 21.466 -5.711 -36.279 1.00 98.69 99 GLN A C 1
ATOM 801 O O . GLN A 1 99 ? 22.437 -6.026 -36.968 1.00 98.69 99 GLN A O 1
ATOM 806 N N . ASP A 1 100 ? 20.218 -5.826 -36.733 1.00 98.56 100 ASP A N 1
ATOM 807 C CA . ASP A 1 100 ? 19.879 -6.343 -38.064 1.00 98.56 100 ASP A CA 1
ATOM 808 C C . ASP A 1 100 ? 20.448 -5.466 -39.183 1.00 98.56 100 ASP A C 1
ATOM 810 O O . ASP A 1 100 ? 20.980 -5.958 -40.187 1.00 98.56 100 ASP A O 1
ATOM 814 N N . LYS A 1 101 ? 20.398 -4.146 -38.999 1.00 98.50 101 LYS A N 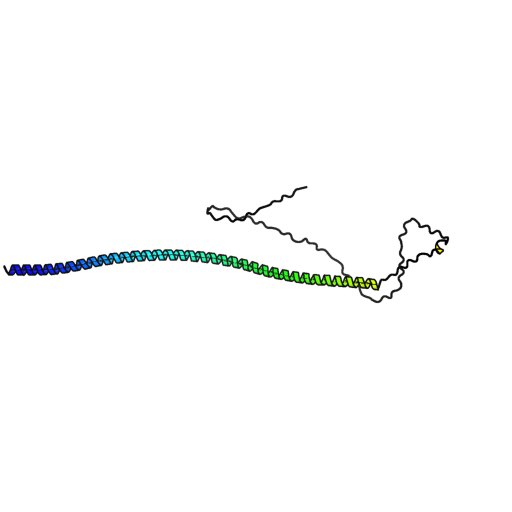1
ATOM 815 C CA . LYS A 1 101 ? 20.979 -3.183 -39.933 1.00 98.50 101 LYS A CA 1
ATOM 816 C C . LYS A 1 101 ? 22.505 -3.271 -39.974 1.00 98.50 101 LYS A C 1
ATOM 818 O O . LYS A 1 101 ? 23.076 -3.273 -41.066 1.00 98.50 101 LYS A O 1
ATOM 823 N N . ALA A 1 102 ? 23.167 -3.401 -38.826 1.00 98.56 102 ALA A N 1
ATOM 824 C CA . ALA A 1 102 ? 24.612 -3.603 -38.744 1.00 98.56 102 ALA A CA 1
ATOM 825 C C . ALA A 1 102 ? 25.039 -4.917 -39.419 1.00 98.56 102 ALA A C 1
ATOM 827 O O . ALA A 1 102 ? 25.995 -4.929 -40.196 1.00 98.56 102 ALA A O 1
ATOM 828 N N . ASN A 1 103 ? 24.289 -6.001 -39.202 1.00 98.56 103 ASN A N 1
ATOM 829 C CA . ASN A 1 103 ? 24.515 -7.293 -39.851 1.00 98.56 103 ASN A CA 1
ATOM 830 C C . ASN A 1 103 ? 24.366 -7.196 -41.377 1.00 98.56 103 ASN A C 1
ATOM 832 O O . ASN A 1 103 ? 25.209 -7.696 -42.124 1.00 98.56 103 ASN A O 1
ATOM 836 N N . SER A 1 104 ? 23.330 -6.496 -41.844 1.00 98.25 104 SER A N 1
ATOM 837 C CA . SER A 1 104 ? 23.098 -6.250 -43.271 1.00 98.25 104 SER A CA 1
ATOM 838 C C . SER A 1 104 ? 24.242 -5.457 -43.904 1.00 98.25 104 SER A C 1
ATOM 840 O O . SER A 1 104 ? 24.741 -5.825 -44.967 1.00 98.25 104 SER A O 1
ATOM 842 N N . LEU A 1 105 ? 24.705 -4.396 -43.236 1.00 98.38 105 LEU A N 1
ATOM 843 C CA . LEU A 1 105 ? 25.822 -3.584 -43.714 1.00 98.38 105 LEU A CA 1
ATOM 844 C C . LEU A 1 105 ? 27.135 -4.378 -43.740 1.00 98.38 105 LEU A C 1
ATOM 846 O O . LEU A 1 105 ? 27.874 -4.303 -44.720 1.00 98.38 105 LEU A O 1
ATOM 850 N N . SER A 1 106 ? 27.400 -5.173 -42.701 1.00 98.38 106 SER A N 1
ATOM 851 C CA . SER A 1 106 ? 28.563 -6.065 -42.632 1.00 98.38 106 SER A CA 1
ATOM 852 C C . SER A 1 106 ? 28.615 -7.015 -43.833 1.00 98.38 106 SER A C 1
ATOM 854 O O . SER A 1 106 ? 29.651 -7.135 -44.489 1.00 98.38 106 SER A O 1
ATOM 856 N N . LYS A 1 107 ? 27.471 -7.605 -44.207 1.00 98.25 107 LYS A N 1
ATOM 857 C CA . LYS A 1 107 ? 27.363 -8.469 -45.388 1.00 98.25 107 LYS A CA 1
ATOM 858 C C . LYS A 1 107 ? 27.714 -7.733 -46.684 1.00 98.25 107 LYS A C 1
ATOM 860 O O . LYS A 1 107 ? 28.494 -8.253 -47.477 1.00 98.25 107 LYS A O 1
ATOM 865 N N . VAL A 1 108 ? 27.194 -6.519 -46.882 1.00 98.00 108 VAL A N 1
ATOM 866 C CA . VAL A 1 108 ? 27.510 -5.700 -48.069 1.00 98.00 108 VAL A CA 1
ATOM 867 C C . VAL A 1 108 ? 29.006 -5.387 -48.140 1.00 98.00 108 VAL A C 1
ATOM 869 O O . VAL A 1 108 ? 29.615 -5.496 -49.204 1.00 98.00 108 VAL A O 1
ATOM 872 N N . VAL A 1 109 ? 29.625 -5.039 -47.010 1.00 98.12 109 VAL A N 1
ATOM 873 C CA . VAL A 1 109 ? 31.068 -4.766 -46.945 1.00 98.12 109 VAL A CA 1
ATOM 874 C C . VAL A 1 109 ? 31.886 -6.003 -47.322 1.00 98.12 109 VAL A C 1
ATOM 876 O O . VAL A 1 109 ? 32.863 -5.885 -48.066 1.00 98.12 109 VAL A O 1
ATOM 879 N N . GLU A 1 110 ? 31.490 -7.185 -46.851 1.00 97.50 110 GLU A N 1
ATOM 880 C CA . GLU A 1 110 ? 32.184 -8.433 -47.173 1.00 97.50 110 GLU A CA 1
ATOM 881 C C . GLU A 1 110 ? 32.032 -8.816 -48.653 1.00 97.50 110 GLU A C 1
ATOM 883 O O . GLU A 1 110 ? 33.013 -9.153 -49.318 1.00 97.50 110 GLU A O 1
ATOM 888 N N . GLU A 1 111 ? 30.836 -8.659 -49.225 1.00 97.69 111 GLU A N 1
ATOM 889 C CA . GLU A 1 111 ? 30.601 -8.864 -50.659 1.00 97.69 111 GLU A CA 1
ATOM 890 C C . GLU A 1 111 ? 31.482 -7.943 -51.519 1.00 97.69 111 GLU A C 1
ATOM 892 O O . GLU A 1 111 ? 32.109 -8.394 -52.486 1.00 97.69 111 GLU A O 1
ATOM 897 N N . MET A 1 112 ? 31.596 -6.664 -51.144 1.00 96.94 112 MET A N 1
ATOM 898 C CA . MET A 1 112 ? 32.480 -5.710 -51.818 1.00 96.94 112 MET A CA 1
ATOM 899 C C . MET A 1 112 ? 33.957 -6.098 -51.679 1.00 96.94 112 MET A C 1
ATOM 901 O O . MET A 1 112 ? 34.702 -6.013 -52.658 1.00 96.94 112 MET A O 1
ATOM 905 N N . ARG A 1 113 ? 34.398 -6.564 -50.501 1.00 95.69 113 ARG A N 1
ATOM 906 C CA . ARG A 1 113 ? 35.766 -7.078 -50.304 1.00 95.69 113 ARG A CA 1
ATOM 907 C C . ARG A 1 113 ? 36.078 -8.230 -51.249 1.00 95.69 113 ARG A C 1
ATOM 909 O O . ARG A 1 113 ? 37.116 -8.203 -51.913 1.00 95.69 113 ARG A O 1
ATOM 916 N N . ILE A 1 114 ? 35.175 -9.201 -51.358 1.00 95.94 114 ILE A N 1
ATOM 917 C CA . ILE A 1 114 ? 35.330 -10.348 -52.260 1.00 95.94 114 ILE A CA 1
ATOM 918 C C . ILE A 1 114 ? 35.384 -9.883 -53.722 1.00 95.94 114 ILE A C 1
ATOM 920 O O . ILE A 1 114 ? 36.249 -10.337 -54.478 1.00 95.94 114 ILE A O 1
ATOM 924 N N . GLN A 1 115 ? 34.511 -8.955 -54.132 1.00 94.81 115 GLN A N 1
ATOM 925 C CA . GLN A 1 115 ? 34.532 -8.392 -55.487 1.00 94.81 115 GLN A CA 1
ATOM 926 C C . GLN A 1 115 ? 35.853 -7.686 -55.803 1.00 94.81 115 GLN A C 1
ATOM 928 O O . GLN A 1 115 ? 36.427 -7.932 -56.863 1.00 94.81 115 GLN A O 1
ATOM 933 N N . MET A 1 116 ? 36.369 -6.857 -54.890 1.00 92.38 116 MET A N 1
ATOM 934 C CA . MET A 1 116 ? 37.654 -6.177 -55.074 1.00 92.38 116 MET A CA 1
ATOM 935 C C . MET A 1 116 ? 38.802 -7.172 -55.254 1.00 92.38 116 MET A C 1
ATOM 937 O O . MET A 1 116 ? 39.614 -7.004 -56.162 1.00 92.38 116 MET A O 1
ATOM 941 N N . SER A 1 117 ? 38.862 -8.220 -54.431 1.00 92.31 117 SER A N 1
ATOM 942 C CA . SER A 1 117 ? 39.881 -9.270 -54.553 1.00 92.31 117 SER A CA 1
ATOM 943 C C . SER A 1 117 ? 39.796 -9.989 -55.903 1.00 92.31 117 SER A C 1
ATOM 945 O O . SER A 1 117 ? 40.814 -10.188 -56.564 1.00 92.31 117 SER A O 1
ATOM 947 N N . ARG A 1 118 ? 38.579 -10.302 -56.371 1.00 90.44 118 ARG A N 1
ATOM 948 C CA . ARG A 1 118 ? 38.351 -10.949 -57.673 1.00 90.44 118 ARG A CA 1
ATOM 949 C C . ARG A 1 118 ? 38.734 -10.057 -58.859 1.00 90.44 118 ARG A C 1
ATOM 951 O O . ARG A 1 118 ? 39.255 -10.566 -59.848 1.00 90.44 118 ARG A O 1
ATOM 958 N N . SER A 1 119 ? 38.463 -8.754 -58.791 1.00 81.94 119 SER A N 1
ATOM 959 C CA . SER A 1 119 ? 38.848 -7.808 -59.849 1.00 81.94 119 SER A CA 1
ATOM 960 C C . SER A 1 119 ? 40.365 -7.628 -59.918 1.00 81.94 119 SER A C 1
ATOM 962 O O . SER A 1 119 ? 40.925 -7.732 -61.005 1.00 81.94 119 SER A O 1
ATOM 964 N N . LYS A 1 120 ? 41.044 -7.500 -58.766 1.00 81.94 120 LYS A N 1
ATOM 965 C CA . LYS A 1 120 ? 42.517 -7.439 -58.703 1.00 81.94 120 LYS A CA 1
ATOM 966 C C . LYS A 1 120 ? 43.182 -8.650 -59.363 1.00 81.94 120 LYS A C 1
ATOM 968 O O . LYS A 1 120 ? 44.166 -8.497 -60.073 1.00 81.94 120 LYS A O 1
ATOM 973 N N . GLU A 1 121 ? 42.635 -9.852 -59.181 1.00 68.81 121 GLU A N 1
ATOM 974 C CA . GLU A 1 121 ? 43.184 -11.061 -59.809 1.00 68.81 121 GLU A CA 1
ATOM 975 C C . GLU A 1 121 ? 42.970 -11.105 -61.335 1.00 68.81 121 GLU A C 1
ATOM 977 O O . GLU A 1 121 ? 43.799 -11.643 -62.072 1.00 68.81 121 GLU A O 1
ATOM 982 N N . LYS A 1 122 ? 41.867 -10.535 -61.838 1.00 62.66 122 LYS A N 1
ATOM 983 C CA . LYS A 1 122 ? 41.596 -10.454 -63.282 1.00 62.66 122 LYS A CA 1
ATOM 984 C C . LYS A 1 122 ? 42.515 -9.462 -63.994 1.00 62.66 122 LYS A C 1
ATOM 986 O O . LYS A 1 122 ? 42.928 -9.757 -65.115 1.00 62.66 122 LYS A O 1
ATOM 991 N N . ASP A 1 123 ? 42.887 -8.365 -63.339 1.00 57.69 123 ASP A N 1
ATOM 992 C CA . ASP A 1 123 ? 43.769 -7.342 -63.919 1.00 57.69 123 ASP A CA 1
ATOM 993 C C . ASP A 1 123 ? 45.213 -7.843 -64.138 1.00 57.69 123 ASP A C 1
ATOM 995 O O . ASP A 1 123 ? 45.926 -7.369 -65.024 1.00 57.69 123 ASP A O 1
ATOM 999 N N . HIS A 1 124 ? 45.637 -8.878 -63.404 1.00 55.69 124 HIS A N 1
ATOM 1000 C CA . HIS A 1 124 ? 46.923 -9.547 -63.637 1.00 55.69 124 HIS A CA 1
ATOM 1001 C C . HIS A 1 124 ? 46.926 -10.492 -64.853 1.00 55.69 124 HIS A C 1
ATOM 1003 O O . HIS A 1 124 ? 48.002 -10.856 -65.325 1.00 55.69 124 HIS A O 1
ATOM 1009 N N . LYS A 1 125 ? 45.756 -10.899 -65.373 1.00 54.62 125 LYS A N 1
ATOM 1010 C CA . LYS A 1 125 ? 45.635 -11.858 -66.495 1.00 54.62 125 LYS A CA 1
ATOM 1011 C C . LYS A 1 125 ? 45.464 -11.181 -67.862 1.00 54.62 125 LYS A C 1
ATOM 1013 O O . LYS A 1 125 ? 45.702 -11.819 -68.881 1.00 54.62 125 LYS A O 1
ATOM 1018 N N . ASN A 1 126 ? 45.049 -9.913 -67.902 1.00 53.97 126 ASN A N 1
ATOM 1019 C CA . ASN A 1 126 ? 44.820 -9.140 -69.134 1.00 53.97 126 ASN A CA 1
ATOM 1020 C C . ASN A 1 126 ? 45.844 -8.006 -69.359 1.00 53.97 126 ASN A C 1
ATOM 1022 O O . ASN A 1 126 ? 45.989 -7.551 -70.492 1.00 53.97 126 ASN A O 1
ATOM 1026 N N . THR A 1 127 ? 46.573 -7.573 -68.324 1.00 50.72 127 THR A N 1
ATOM 1027 C CA . THR A 1 127 ? 47.557 -6.478 -68.395 1.00 50.72 127 THR A CA 1
ATOM 1028 C C . THR A 1 127 ? 48.968 -6.997 -68.100 1.00 50.72 127 THR A C 1
ATOM 1030 O O . THR A 1 127 ? 49.660 -6.522 -67.205 1.00 50.72 127 THR A O 1
ATOM 1033 N N . THR A 1 128 ? 49.423 -8.009 -68.841 1.00 57.62 128 THR A N 1
ATOM 1034 C CA . THR A 1 128 ? 50.841 -8.406 -68.849 1.00 57.62 128 THR A CA 1
ATOM 1035 C C . THR A 1 128 ? 51.568 -7.570 -69.903 1.00 57.62 128 THR A C 1
ATOM 1037 O O . THR A 1 128 ? 51.644 -7.947 -71.069 1.00 57.62 128 THR A O 1
ATOM 1040 N N . ALA A 1 129 ? 52.063 -6.393 -69.521 1.00 61.19 129 ALA A N 1
ATOM 1041 C CA . ALA A 1 129 ? 53.009 -5.654 -70.352 1.00 61.19 129 ALA A CA 1
ATOM 1042 C C . ALA A 1 129 ? 54.414 -6.237 -70.122 1.00 61.19 129 ALA A C 1
ATOM 1044 O O . ALA A 1 129 ? 55.005 -6.033 -69.064 1.00 61.19 129 ALA A O 1
ATOM 1045 N N . THR A 1 130 ? 54.940 -6.991 -71.089 1.00 60.72 130 THR A N 1
ATOM 1046 C CA . THR A 1 130 ? 56.321 -7.491 -71.053 1.00 60.72 130 THR A CA 1
ATOM 1047 C C . THR A 1 130 ? 57.278 -6.327 -71.314 1.00 60.72 130 THR A C 1
ATOM 1049 O O . THR A 1 130 ? 57.271 -5.750 -72.400 1.00 60.72 130 THR A O 1
ATOM 1052 N N . LEU A 1 131 ? 58.082 -5.955 -70.316 1.00 62.84 131 LEU A N 1
ATOM 1053 C CA . LEU A 1 131 ? 59.159 -4.977 -70.467 1.00 62.84 131 LEU A CA 1
ATOM 1054 C C . LEU A 1 131 ? 60.437 -5.719 -70.877 1.00 62.84 131 LEU A C 1
ATOM 1056 O O . LEU A 1 131 ? 61.091 -6.329 -70.034 1.00 62.84 131 LEU A O 1
ATOM 1060 N N . GLU A 1 132 ? 60.795 -5.681 -72.160 1.00 59.91 132 GLU A N 1
ATOM 1061 C CA . GLU A 1 132 ? 62.095 -6.181 -72.616 1.00 59.91 132 GLU A CA 1
ATOM 1062 C C . GLU A 1 132 ? 63.161 -5.102 -72.423 1.00 59.91 132 GLU A C 1
ATOM 1064 O O . GLU A 1 132 ? 63.235 -4.126 -73.169 1.00 59.91 132 GLU A O 1
ATOM 1069 N N . ILE A 1 133 ? 64.000 -5.272 -71.403 1.00 62.09 133 ILE A N 1
ATOM 1070 C CA . ILE A 1 133 ? 65.210 -4.468 -71.236 1.00 62.09 133 ILE A CA 1
ATOM 1071 C C . ILE A 1 133 ? 66.318 -5.182 -72.007 1.00 62.09 133 ILE A C 1
ATOM 1073 O O . ILE A 1 133 ? 67.020 -6.031 -71.462 1.00 62.09 133 ILE A O 1
ATOM 1077 N N . THR A 1 134 ? 66.457 -4.874 -73.296 1.00 62.75 134 THR A N 1
ATOM 1078 C CA . THR A 1 134 ? 67.613 -5.356 -74.060 1.00 62.75 134 THR A CA 1
ATOM 1079 C C . THR A 1 134 ? 68.839 -4.578 -73.603 1.00 62.75 134 THR A C 1
ATOM 1081 O O . THR A 1 134 ? 68.934 -3.368 -73.809 1.00 62.75 134 THR A O 1
ATOM 1084 N N . SER A 1 135 ? 69.773 -5.264 -72.948 1.00 56.84 135 SER A N 1
ATOM 1085 C CA . SER A 1 135 ? 71.109 -4.723 -72.703 1.00 56.84 135 SER A CA 1
ATOM 1086 C C . SER A 1 135 ? 71.820 -4.628 -74.058 1.00 56.84 135 SER A C 1
ATOM 1088 O O . SER A 1 135 ? 71.838 -5.635 -74.773 1.00 56.84 135 SER A O 1
ATOM 1090 N N . PRO A 1 136 ? 72.390 -3.476 -74.450 1.00 60.28 136 PRO A N 1
ATOM 1091 C CA . PRO A 1 136 ? 73.200 -3.419 -75.660 1.00 60.28 136 PRO A CA 1
ATOM 1092 C C . PRO A 1 136 ? 74.335 -4.441 -75.549 1.00 60.28 136 PRO A C 1
ATOM 1094 O O . PRO A 1 136 ? 74.958 -4.590 -74.493 1.00 60.28 136 PRO A O 1
ATOM 1097 N N . ARG A 1 137 ? 74.558 -5.202 -76.623 1.00 62.91 137 ARG A N 1
ATOM 1098 C CA . ARG A 1 137 ? 75.633 -6.194 -76.678 1.00 62.91 137 ARG A CA 1
ATOM 1099 C C . ARG A 1 137 ? 76.964 -5.442 -76.618 1.00 62.91 137 ARG A C 1
ATOM 1101 O O . ARG A 1 137 ? 77.075 -4.345 -77.155 1.00 62.91 137 ARG A O 1
ATOM 1108 N N . ALA A 1 138 ? 77.973 -6.028 -75.975 1.00 58.12 138 ALA A N 1
ATOM 1109 C CA . ALA A 1 138 ? 79.265 -5.374 -75.733 1.00 58.12 138 ALA A CA 1
ATOM 1110 C C . ALA A 1 138 ? 79.970 -4.842 -77.004 1.00 58.12 138 ALA A C 1
ATOM 1112 O O . ALA A 1 138 ? 80.842 -3.984 -76.902 1.00 58.12 138 ALA A O 1
ATOM 1113 N N . GLU A 1 139 ? 79.557 -5.294 -78.190 1.00 56.06 139 GLU A N 1
ATOM 1114 C CA . GLU A 1 139 ? 80.098 -4.862 -79.483 1.00 56.06 139 GLU A CA 1
ATOM 1115 C C . GLU A 1 139 ? 79.610 -3.469 -79.934 1.00 56.06 139 GLU A C 1
ATOM 1117 O O . GLU A 1 139 ? 80.245 -2.839 -80.776 1.00 56.06 139 GLU A O 1
ATOM 1122 N N . ASP A 1 140 ? 78.529 -2.938 -79.348 1.00 55.53 140 ASP A N 1
ATOM 1123 C CA . ASP A 1 140 ? 77.992 -1.608 -79.684 1.00 55.53 140 ASP A CA 1
ATOM 1124 C C . ASP A 1 140 ? 78.663 -0.472 -78.890 1.00 55.53 140 ASP A C 1
ATOM 1126 O O . ASP A 1 140 ? 78.437 0.708 -79.163 1.00 55.53 140 ASP A O 1
ATOM 1130 N N . PHE A 1 141 ? 79.530 -0.803 -77.925 1.00 56.47 141 PHE A N 1
ATOM 1131 C CA . PHE A 1 141 ? 80.196 0.175 -77.057 1.00 56.47 141 PHE A CA 1
ATOM 1132 C C . PHE A 1 141 ? 81.296 0.987 -77.765 1.00 56.47 141 PHE A C 1
ATOM 1134 O O . PHE A 1 141 ? 81.707 2.030 -77.259 1.00 56.47 141 PHE A O 1
ATOM 1141 N N . PHE A 1 142 ? 81.755 0.540 -78.940 1.00 54.22 142 PHE A N 1
ATOM 1142 C CA . PHE A 1 142 ? 82.807 1.205 -79.723 1.00 54.22 142 PHE A CA 1
ATOM 1143 C C . PHE A 1 142 ? 82.310 1.852 -81.028 1.00 54.22 142 PHE A C 1
ATOM 1145 O O . PHE A 1 142 ? 83.117 2.391 -81.788 1.00 54.22 142 PHE A O 1
ATOM 1152 N N . SER A 1 143 ? 80.997 1.869 -81.291 1.00 53.00 143 SER A N 1
ATOM 1153 C CA . SER A 1 143 ? 80.447 2.618 -82.427 1.00 53.00 143 SER A CA 1
ATOM 1154 C C . SER A 1 143 ? 80.478 4.120 -82.130 1.00 53.00 143 SER A C 1
ATOM 1156 O O . SER A 1 143 ? 79.795 4.617 -81.239 1.00 53.00 143 SER A O 1
ATOM 1158 N N . SER A 1 144 ? 81.324 4.839 -82.868 1.00 56.84 144 SER A N 1
ATOM 1159 C CA . SER A 1 144 ? 81.756 6.223 -82.642 1.00 56.84 144 SER A CA 1
ATOM 1160 C C . SER A 1 144 ? 80.666 7.298 -82.815 1.00 56.84 144 SER A C 1
ATOM 1162 O O . SER A 1 144 ? 80.784 8.176 -83.666 1.00 56.84 144 SER A O 1
ATOM 1164 N N . THR A 1 145 ? 79.631 7.297 -81.974 1.00 55.81 145 THR A N 1
ATOM 1165 C CA . THR A 1 145 ? 78.792 8.481 -81.750 1.00 55.81 145 THR A CA 1
ATOM 1166 C C . THR A 1 145 ? 78.724 8.771 -80.256 1.00 55.81 145 THR A C 1
ATOM 1168 O O . THR A 1 145 ? 78.088 8.068 -79.476 1.00 55.81 145 THR A O 1
ATOM 1171 N N . THR A 1 146 ? 79.441 9.804 -79.826 1.00 51.38 146 THR A N 1
ATOM 1172 C CA . THR A 1 146 ? 79.413 10.281 -78.444 1.00 51.38 146 THR A CA 1
ATOM 1173 C C . THR A 1 146 ? 78.000 10.760 -78.113 1.00 51.38 146 THR A C 1
ATOM 1175 O O . THR A 1 146 ? 77.609 11.862 -78.496 1.00 51.38 146 THR A O 1
ATOM 1178 N N . ILE A 1 147 ? 77.216 9.951 -77.397 1.00 54.25 147 ILE A N 1
ATOM 1179 C CA . ILE A 1 147 ? 75.990 10.427 -76.753 1.00 54.25 147 ILE A CA 1
ATOM 1180 C C . ILE A 1 147 ? 76.421 11.188 -75.503 1.00 54.25 147 ILE A C 1
ATOM 1182 O O . ILE A 1 147 ? 76.725 10.599 -74.470 1.00 54.25 147 ILE A O 1
ATOM 1186 N N . ILE A 1 148 ? 76.482 12.513 -75.610 1.00 50.50 148 ILE A N 1
ATOM 1187 C CA . ILE A 1 148 ? 76.613 13.395 -74.450 1.00 50.50 148 ILE A CA 1
ATOM 1188 C C . ILE A 1 148 ? 75.283 13.305 -73.690 1.00 50.50 148 ILE A C 1
ATOM 1190 O O . ILE A 1 148 ? 74.255 13.695 -74.253 1.00 50.50 148 ILE A O 1
ATOM 1194 N N . PRO A 1 149 ? 75.239 12.829 -72.431 1.00 42.72 149 PRO A N 1
ATOM 1195 C CA . PRO A 1 149 ? 74.044 12.980 -71.622 1.00 42.72 149 PRO A CA 1
ATOM 1196 C C . PRO A 1 149 ? 73.915 14.476 -71.350 1.00 42.72 149 PRO A C 1
ATOM 1198 O O . PRO A 1 149 ? 74.687 15.047 -70.580 1.00 42.72 149 PRO A O 1
ATOM 1201 N N . THR A 1 150 ? 72.995 15.151 -72.033 1.00 48.97 150 THR A N 1
ATOM 1202 C CA . THR A 1 150 ? 72.723 16.558 -71.757 1.00 48.97 150 THR A CA 1
ATOM 1203 C C . THR A 1 150 ? 72.225 16.660 -70.317 1.00 48.97 150 THR A C 1
ATOM 1205 O O . THR A 1 150 ? 71.099 16.264 -70.013 1.00 48.97 150 THR A O 1
ATOM 1208 N N . LEU A 1 151 ? 73.071 17.177 -69.425 1.00 48.12 151 LEU A N 1
ATOM 1209 C CA . LEU A 1 151 ? 72.692 17.704 -68.116 1.00 48.12 151 LEU A CA 1
ATOM 1210 C C . LEU A 1 151 ? 71.758 18.902 -68.342 1.00 48.12 151 LEU A C 1
ATOM 1212 O O . LEU A 1 151 ? 72.179 20.053 -68.361 1.00 48.12 151 LEU A O 1
ATOM 1216 N N . GLY A 1 152 ? 70.483 18.625 -68.593 1.00 47.56 152 GLY A N 1
ATOM 1217 C CA . GLY A 1 152 ? 69.460 19.635 -68.819 1.00 47.56 152 GLY A CA 1
ATOM 1218 C C . GLY A 1 152 ? 68.094 18.980 -68.940 1.00 47.56 152 GLY A C 1
ATOM 1219 O O . GLY A 1 152 ? 67.885 18.194 -69.849 1.00 47.56 152 GLY A O 1
ATOM 1220 N N . LEU A 1 153 ? 67.206 19.278 -67.987 1.00 56.97 153 LEU A N 1
ATOM 1221 C CA . LEU A 1 153 ? 65.750 19.046 -67.943 1.00 56.97 153 LEU A CA 1
ATOM 1222 C C . LEU A 1 153 ? 65.100 18.415 -69.200 1.00 56.97 153 LEU A C 1
ATOM 1224 O O . LEU A 1 153 ? 64.330 19.063 -69.904 1.00 56.97 153 LEU A O 1
ATOM 1228 N N . GLN A 1 154 ? 65.323 17.124 -69.445 1.00 52.91 154 GLN A N 1
ATOM 1229 C CA . GLN A 1 154 ? 64.517 16.338 -70.378 1.00 52.91 154 GLN A CA 1
ATOM 1230 C C . GLN A 1 154 ? 63.582 15.467 -69.537 1.00 52.91 154 GLN A C 1
ATOM 1232 O O . GLN A 1 154 ? 64.017 14.506 -68.903 1.00 52.91 154 GLN A O 1
ATOM 1237 N N . LYS A 1 155 ? 62.290 15.818 -69.479 1.00 55.09 155 LYS A N 1
ATOM 1238 C CA . LYS A 1 155 ? 61.270 14.932 -68.897 1.00 55.09 155 LYS A CA 1
ATOM 1239 C C . LYS A 1 155 ? 61.313 13.618 -69.674 1.00 55.09 155 LYS A C 1
ATOM 1241 O O . LYS A 1 155 ? 61.043 13.618 -70.873 1.00 55.09 155 LYS A O 1
ATOM 1246 N N . THR A 1 156 ? 61.641 12.517 -69.005 1.00 56.38 156 THR A N 1
ATOM 1247 C CA . THR A 1 156 ? 61.567 11.168 -69.572 1.00 56.38 156 THR A CA 1
ATOM 1248 C C . THR A 1 156 ? 60.174 10.949 -70.160 1.00 56.38 156 THR A C 1
ATOM 1250 O O . THR A 1 156 ? 59.181 10.850 -69.442 1.00 56.38 156 THR A O 1
ATOM 1253 N N . ARG A 1 157 ? 60.078 10.931 -71.492 1.00 58.78 157 ARG A N 1
ATOM 1254 C CA . ARG A 1 157 ? 58.820 10.702 -72.204 1.00 58.78 157 ARG A CA 1
ATOM 1255 C C . ARG A 1 157 ? 58.758 9.234 -72.598 1.00 58.78 157 ARG A C 1
ATOM 1257 O O . ARG A 1 157 ? 59.384 8.820 -73.568 1.00 58.78 157 ARG A O 1
ATOM 1264 N N . ILE A 1 158 ? 58.013 8.445 -71.831 1.00 62.06 158 ILE A N 1
ATOM 1265 C CA . ILE A 1 158 ? 57.721 7.055 -72.191 1.00 62.06 158 ILE A CA 1
ATOM 1266 C C . ILE A 1 158 ? 56.785 7.085 -73.405 1.00 62.06 158 ILE A C 1
ATOM 1268 O O . ILE A 1 158 ? 55.711 7.684 -73.348 1.00 62.06 158 ILE A O 1
ATOM 1272 N N . THR A 1 159 ? 57.193 6.460 -74.510 1.00 57.97 159 THR A N 1
ATOM 1273 C CA . THR A 1 159 ? 56.327 6.280 -75.681 1.00 57.97 159 THR A CA 1
ATOM 1274 C C . THR A 1 159 ? 55.626 4.940 -75.546 1.00 57.97 159 THR A C 1
ATOM 1276 O O . THR A 1 159 ? 56.219 3.890 -75.770 1.00 57.97 159 THR A O 1
ATOM 1279 N N . ILE A 1 160 ? 54.358 4.975 -75.149 1.00 65.81 160 ILE A N 1
ATOM 1280 C CA . ILE A 1 160 ? 53.495 3.797 -75.184 1.00 65.81 160 ILE A CA 1
ATOM 1281 C C . ILE A 1 160 ? 53.011 3.670 -76.627 1.00 65.81 160 ILE A C 1
ATOM 1283 O O . ILE A 1 160 ? 52.259 4.524 -77.088 1.00 65.81 160 ILE A O 1
ATOM 1287 N N . VAL A 1 161 ? 53.455 2.639 -77.347 1.00 58.53 161 VAL A N 1
ATOM 1288 C CA . VAL A 1 161 ? 52.882 2.273 -78.651 1.00 58.53 161 VAL A CA 1
ATOM 1289 C C . VAL A 1 161 ? 51.762 1.267 -78.380 1.00 58.53 161 VAL A C 1
ATOM 1291 O O . VAL A 1 161 ? 52.060 0.121 -78.036 1.00 58.53 161 VAL A O 1
ATOM 1294 N N . PRO A 1 162 ? 50.475 1.650 -78.480 1.00 48.75 162 PRO A N 1
ATOM 1295 C CA . PRO A 1 162 ? 49.388 0.707 -78.278 1.00 48.75 162 PRO A CA 1
ATOM 1296 C C . PRO A 1 162 ? 49.386 -0.278 -79.448 1.00 48.75 162 PRO A C 1
ATOM 1298 O O . PRO A 1 162 ? 49.205 0.124 -80.598 1.00 48.75 162 PRO A O 1
ATOM 1301 N N . LYS A 1 163 ? 49.567 -1.575 -79.180 1.00 57.28 163 LYS A N 1
ATOM 1302 C CA . LYS A 1 163 ? 49.144 -2.590 -80.153 1.00 57.28 163 LYS A CA 1
ATOM 1303 C C . LYS A 1 163 ? 47.613 -2.543 -80.242 1.00 57.28 163 LYS A C 1
ATOM 1305 O O . LYS A 1 163 ? 46.967 -2.385 -79.205 1.00 57.28 163 LYS A O 1
ATOM 1310 N N . PRO A 1 164 ? 47.021 -2.648 -81.445 1.00 43.94 164 PRO A N 1
ATOM 1311 C CA . PRO A 1 164 ? 45.577 -2.573 -81.606 1.00 43.94 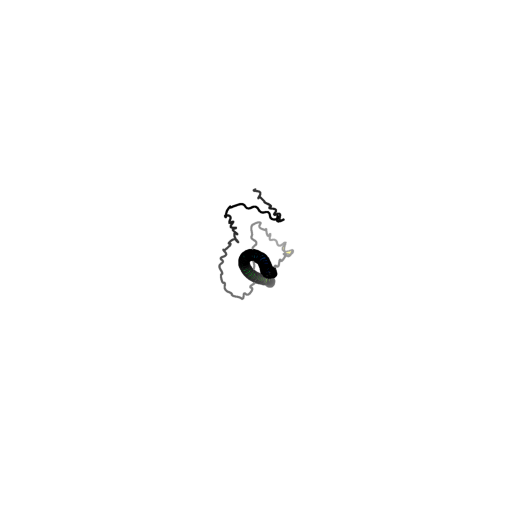164 PRO A CA 1
ATOM 1312 C C . PRO A 1 164 ? 44.921 -3.796 -80.960 1.00 43.94 164 PRO A C 1
ATOM 1314 O O . PRO A 1 164 ? 44.840 -4.867 -81.554 1.00 43.94 164 PRO A O 1
ATOM 1317 N N . THR A 1 165 ? 44.450 -3.623 -79.729 1.00 45.16 165 THR A N 1
ATOM 1318 C CA . THR A 1 165 ? 43.494 -4.527 -79.096 1.00 45.16 165 THR A CA 1
ATOM 1319 C C . THR A 1 165 ? 42.106 -4.139 -79.591 1.00 45.16 165 THR A C 1
ATOM 1321 O O . THR A 1 165 ? 41.630 -3.027 -79.361 1.00 45.16 165 THR A O 1
ATOM 1324 N N . THR A 1 166 ? 41.470 -5.051 -80.316 1.00 44.53 166 THR A N 1
ATOM 1325 C CA . THR A 1 166 ? 40.106 -4.945 -80.834 1.00 44.53 166 THR A CA 1
ATOM 1326 C C . THR A 1 166 ? 39.120 -4.708 -79.689 1.00 44.53 166 THR A C 1
ATOM 1328 O O . THR A 1 166 ? 38.911 -5.571 -78.839 1.00 44.53 166 THR A O 1
ATOM 1331 N N . LEU A 1 167 ? 38.508 -3.522 -79.658 1.00 39.22 167 LEU A N 1
ATOM 1332 C CA . LEU A 1 167 ? 37.467 -3.178 -78.693 1.00 39.22 167 LEU A CA 1
ATOM 1333 C C . LEU A 1 167 ? 36.116 -3.751 -79.130 1.00 39.22 167 LEU A C 1
ATOM 1335 O O . LEU A 1 167 ? 35.620 -3.441 -80.212 1.00 39.22 167 LEU A O 1
ATOM 1339 N N . ALA A 1 168 ? 35.470 -4.478 -78.224 1.00 41.88 168 ALA A N 1
ATOM 1340 C CA . ALA A 1 168 ? 34.030 -4.671 -78.225 1.00 41.88 168 ALA A CA 1
ATOM 1341 C C . ALA A 1 168 ? 33.486 -4.323 -76.836 1.00 41.88 168 ALA A C 1
ATOM 1343 O O . ALA A 1 168 ? 33.629 -5.111 -75.912 1.00 41.88 168 ALA A O 1
ATOM 1344 N N . SER A 1 169 ? 32.878 -3.139 -76.703 1.00 37.78 169 SER A N 1
ATOM 1345 C CA . SER A 1 169 ? 31.552 -2.959 -76.085 1.00 37.78 169 SER A CA 1
ATOM 1346 C C . SER A 1 169 ? 31.249 -1.477 -75.854 1.00 37.78 169 SER A C 1
ATOM 1348 O O . SER A 1 169 ? 31.965 -0.773 -75.145 1.00 37.78 169 SER A O 1
ATOM 1350 N N . LYS A 1 170 ? 30.130 -1.030 -76.426 1.00 43.00 170 LYS A N 1
ATOM 1351 C CA . LYS A 1 170 ? 29.405 0.183 -76.038 1.00 43.00 170 LYS A CA 1
ATOM 1352 C C . LYS A 1 170 ? 28.868 0.007 -74.615 1.00 43.00 170 LYS A C 1
ATOM 1354 O O . LYS A 1 170 ? 28.356 -1.070 -74.334 1.00 43.00 170 LYS A O 1
ATOM 1359 N N . THR A 1 171 ? 28.849 1.059 -73.793 1.00 38.03 171 THR A N 1
ATOM 1360 C CA . THR A 1 171 ? 27.716 1.381 -72.897 1.00 38.03 171 THR A CA 1
ATOM 1361 C C . THR A 1 171 ? 27.804 2.837 -72.428 1.00 38.03 171 THR A C 1
ATOM 1363 O O . THR A 1 171 ? 28.870 3.359 -72.117 1.00 38.03 171 THR A O 1
ATOM 1366 N N . LYS A 1 172 ? 26.636 3.482 -72.476 1.00 47.81 172 LYS A N 1
ATOM 1367 C CA . LYS A 1 172 ? 26.304 4.868 -72.141 1.00 47.81 172 LYS A CA 1
ATOM 1368 C C . LYS A 1 172 ? 26.786 5.304 -70.751 1.00 47.81 172 LYS A C 1
ATOM 1370 O O . LYS A 1 172 ? 26.625 4.575 -69.779 1.00 47.81 172 LYS A O 1
ATOM 1375 N N . ARG A 1 173 ? 27.247 6.559 -70.681 1.00 31.58 173 ARG A N 1
ATOM 1376 C CA . ARG A 1 173 ? 27.303 7.379 -69.462 1.00 31.58 173 ARG A CA 1
ATOM 1377 C C . ARG A 1 173 ? 25.917 7.498 -68.824 1.00 31.58 173 ARG A C 1
ATOM 1379 O O . ARG A 1 173 ? 24.937 7.702 -69.538 1.00 31.58 173 ARG A O 1
ATOM 1386 N N . CYS A 1 174 ? 25.884 7.492 -67.496 1.00 37.41 174 CYS A N 1
ATOM 1387 C CA . CYS A 1 174 ? 24.872 8.193 -66.720 1.00 37.41 174 CYS A CA 1
ATOM 1388 C C . CYS A 1 174 ? 25.612 9.008 -65.654 1.00 37.41 174 CYS A C 1
ATOM 1390 O O . CYS A 1 174 ? 26.334 8.445 -64.833 1.00 37.41 174 CYS A O 1
ATOM 1392 N N . ASP A 1 175 ? 25.490 10.328 -65.741 1.00 32.91 175 ASP A N 1
ATOM 1393 C CA . ASP A 1 175 ? 26.064 11.285 -64.804 1.00 32.91 175 ASP A CA 1
ATOM 1394 C C . ASP A 1 175 ? 25.242 11.281 -63.503 1.00 32.91 175 ASP A C 1
ATOM 1396 O O . ASP A 1 175 ? 24.025 11.460 -63.538 1.00 32.91 175 ASP A O 1
ATOM 1400 N N . ILE A 1 176 ? 25.893 11.104 -62.350 1.00 36.50 176 ILE A N 1
ATOM 1401 C CA . ILE A 1 176 ? 25.340 11.494 -61.047 1.00 36.50 176 ILE A CA 1
ATOM 1402 C C . ILE A 1 176 ? 26.293 12.535 -60.473 1.00 36.50 176 ILE A C 1
ATOM 1404 O O . ILE A 1 176 ? 27.394 12.229 -60.016 1.00 36.50 176 ILE A O 1
ATOM 1408 N N . SER A 1 177 ? 25.858 13.788 -60.581 1.00 44.53 177 SER A N 1
ATOM 1409 C CA . SER A 1 177 ? 26.470 14.933 -59.922 1.00 44.53 177 SER A CA 1
ATOM 1410 C C . SER A 1 177 ? 26.392 14.766 -58.404 1.00 44.53 177 SER A C 1
ATOM 1412 O O . SER A 1 177 ? 25.378 14.326 -57.861 1.00 44.53 177 SER A O 1
ATOM 1414 N N . GLY A 1 178 ? 27.502 15.086 -57.744 1.00 41.59 178 GLY A N 1
ATOM 1415 C CA . GLY A 1 178 ? 27.671 14.999 -56.305 1.00 41.59 178 GLY A CA 1
ATOM 1416 C C . GLY A 1 178 ? 26.963 16.110 -55.531 1.00 41.59 178 GLY A C 1
ATOM 1417 O O . GLY A 1 178 ? 26.594 17.154 -56.061 1.00 41.59 178 GLY A O 1
ATOM 1418 N N . GLY A 1 179 ? 26.831 15.871 -54.228 1.00 37.25 179 GLY A N 1
ATOM 1419 C CA . GLY A 1 179 ? 26.278 16.820 -53.268 1.00 37.25 179 GLY A CA 1
ATOM 1420 C C . GLY A 1 179 ? 26.348 16.278 -51.845 1.00 37.25 179 GLY A C 1
ATOM 1421 O O . GLY A 1 179 ? 25.323 16.049 -51.215 1.00 37.25 179 GLY A O 1
ATOM 1422 N N . LEU A 1 180 ? 27.562 16.028 -51.351 1.00 47.31 180 LEU A N 1
ATOM 1423 C CA . LEU A 1 180 ? 27.839 15.772 -49.937 1.00 47.31 180 LEU A CA 1
ATOM 1424 C C . LEU A 1 180 ? 27.815 17.112 -49.194 1.00 47.31 180 LEU A C 1
ATOM 1426 O O . LEU A 1 180 ? 28.671 17.941 -49.468 1.00 47.31 180 LEU A O 1
ATOM 1430 N N . ASN A 1 181 ? 26.871 17.310 -48.270 1.00 51.56 181 ASN A N 1
ATOM 1431 C CA . ASN A 1 181 ? 26.978 18.280 -47.171 1.00 51.56 181 ASN A CA 1
ATOM 1432 C C . ASN A 1 181 ? 25.920 17.991 -46.098 1.00 51.56 181 ASN A C 1
ATOM 1434 O O . ASN A 1 181 ? 24.831 18.563 -46.115 1.00 51.56 181 ASN A O 1
ATOM 1438 N N . GLN A 1 182 ? 26.246 17.139 -45.124 1.00 49.44 182 GLN A N 1
ATOM 1439 C CA . GLN A 1 182 ? 25.627 17.244 -43.802 1.00 49.44 182 GLN A CA 1
ATOM 1440 C C . GLN A 1 182 ? 26.527 16.631 -42.725 1.00 49.44 182 GLN A C 1
ATOM 1442 O O . GLN A 1 182 ? 26.289 15.534 -42.237 1.00 49.44 182 GLN A O 1
ATOM 1447 N N . ALA A 1 183 ? 27.573 17.356 -42.334 1.00 52.66 183 ALA A N 1
ATOM 1448 C CA . ALA A 1 183 ? 28.205 17.114 -41.044 1.00 52.66 183 ALA A CA 1
ATOM 1449 C C . ALA A 1 183 ? 27.444 17.934 -39.992 1.00 52.66 183 ALA A C 1
ATOM 1451 O O . ALA A 1 183 ? 27.644 19.142 -39.874 1.00 52.66 183 ALA A O 1
ATOM 1452 N N . LYS A 1 184 ? 26.531 17.294 -39.254 1.00 55.47 184 LYS A N 1
ATOM 1453 C CA . LYS A 1 184 ? 26.015 17.826 -37.988 1.00 55.47 184 LYS A CA 1
ATOM 1454 C C . LYS A 1 184 ? 26.476 16.901 -36.868 1.00 55.47 184 LYS A C 1
ATOM 1456 O O . LYS A 1 184 ? 26.194 15.708 -36.877 1.00 55.47 184 LYS A O 1
ATOM 1461 N N . SER A 1 185 ? 27.255 17.512 -35.982 1.00 47.66 185 SER A N 1
ATOM 1462 C CA . SER A 1 185 ? 27.904 16.969 -34.790 1.00 47.66 185 SER A CA 1
ATOM 1463 C C . SER A 1 185 ? 26.947 16.151 -33.905 1.00 47.66 185 SER A C 1
ATOM 1465 O O . SER A 1 185 ? 25.786 16.550 -33.767 1.00 47.66 185 SER A O 1
ATOM 1467 N N . PRO A 1 186 ? 27.390 15.038 -33.290 1.00 54.78 186 PRO A N 1
ATOM 1468 C CA . PRO A 1 186 ? 26.525 14.224 -32.455 1.00 54.78 186 PRO A CA 1
ATOM 1469 C C . PRO A 1 186 ? 26.316 14.886 -31.084 1.00 54.78 186 PRO A C 1
ATOM 1471 O O . PRO A 1 186 ? 27.249 15.055 -30.311 1.00 54.78 186 PRO A O 1
ATOM 1474 N N . VAL A 1 187 ? 25.051 15.222 -30.819 1.00 52.34 187 VAL A N 1
ATOM 1475 C CA . VAL A 1 187 ? 24.367 15.239 -29.512 1.00 52.34 187 VAL A CA 1
ATOM 1476 C C . VAL A 1 187 ? 25.002 16.076 -28.385 1.00 52.34 187 VAL A C 1
ATOM 1478 O O . VAL A 1 187 ? 25.901 15.642 -27.672 1.00 52.34 187 VAL A O 1
ATOM 1481 N N . THR A 1 188 ? 24.399 17.240 -28.120 1.00 56.31 188 THR A N 1
ATOM 1482 C CA . THR A 1 188 ? 24.539 17.973 -26.851 1.00 56.31 188 THR A CA 1
ATOM 1483 C C . THR A 1 188 ? 23.599 17.367 -25.805 1.00 56.31 188 THR A C 1
ATOM 1485 O O . THR A 1 188 ? 22.381 17.423 -25.974 1.00 56.31 188 THR A O 1
ATOM 1488 N N . ILE A 1 189 ? 24.138 16.824 -24.712 1.00 56.00 189 ILE A N 1
ATOM 1489 C CA . ILE A 1 189 ? 23.350 16.435 -23.532 1.00 56.00 189 ILE A CA 1
ATOM 1490 C C . ILE A 1 189 ? 23.305 17.641 -22.589 1.00 56.00 189 ILE A C 1
ATOM 1492 O O . ILE A 1 189 ? 24.319 18.008 -22.000 1.00 56.00 189 ILE A O 1
ATOM 1496 N N . ALA A 1 190 ? 22.140 18.278 -22.463 1.00 48.47 190 ALA A N 1
ATOM 1497 C CA . ALA A 1 190 ? 21.909 19.347 -21.496 1.00 48.47 190 ALA A CA 1
ATOM 1498 C C . ALA A 1 190 ? 21.306 18.757 -20.211 1.00 48.47 190 ALA A C 1
ATOM 1500 O O . ALA A 1 190 ? 20.196 18.228 -20.229 1.00 48.47 190 ALA A O 1
ATOM 1501 N N . THR A 1 191 ? 22.027 18.843 -19.092 1.00 53.88 191 THR A N 1
ATOM 1502 C CA . THR A 1 191 ? 21.509 18.511 -17.761 1.00 53.88 191 THR A CA 1
ATOM 1503 C C . THR A 1 191 ? 20.718 19.700 -17.216 1.00 53.88 191 THR A C 1
ATOM 1505 O O . THR A 1 191 ? 21.261 20.768 -16.945 1.00 53.88 191 THR A O 1
ATOM 1508 N N . THR A 1 192 ? 19.406 19.546 -17.050 1.00 53.69 192 THR A N 1
ATOM 1509 C CA . THR A 1 192 ? 18.595 20.539 -16.337 1.00 53.69 192 THR A CA 1
ATOM 1510 C C . THR A 1 192 ? 18.646 20.252 -14.839 1.00 53.69 192 THR A C 1
ATOM 1512 O O . THR A 1 192 ? 17.918 19.393 -14.343 1.00 53.69 192 THR A O 1
ATOM 1515 N N . SER A 1 193 ? 19.484 20.983 -14.104 1.00 36.31 193 SER A N 1
ATOM 1516 C CA . SER A 1 193 ? 19.380 21.074 -12.645 1.00 36.31 193 SER A CA 1
ATOM 1517 C C . SER A 1 193 ? 18.120 21.858 -12.280 1.00 36.31 193 SER A C 1
ATOM 1519 O O . SER A 1 193 ? 18.036 23.061 -12.519 1.00 36.31 193 SER A O 1
ATOM 1521 N N . ARG A 1 194 ? 17.129 21.184 -11.692 1.00 41.97 194 ARG A N 1
ATOM 1522 C CA . ARG A 1 194 ? 15.986 21.829 -11.039 1.00 41.97 194 ARG A CA 1
ATOM 1523 C C . ARG A 1 194 ? 16.242 21.833 -9.535 1.00 41.97 194 ARG A C 1
ATOM 1525 O O . ARG A 1 194 ? 16.054 20.816 -8.880 1.00 41.97 194 ARG A O 1
ATOM 1532 N N . THR A 1 195 ? 16.624 22.977 -8.979 1.00 51.78 195 THR A N 1
ATOM 1533 C CA . THR A 1 195 ? 16.567 23.219 -7.532 1.00 51.78 195 THR A CA 1
ATOM 1534 C C . THR A 1 195 ? 15.718 24.455 -7.262 1.00 51.78 195 THR A C 1
ATOM 1536 O O . THR A 1 195 ? 16.136 25.573 -7.541 1.00 51.78 195 THR A O 1
ATOM 1539 N N . LYS A 1 196 ? 14.502 24.242 -6.734 1.00 45.53 196 LYS A N 1
ATOM 1540 C CA . LYS A 1 196 ? 13.817 25.157 -5.801 1.00 45.53 196 LYS A CA 1
ATOM 1541 C C . LYS A 1 196 ? 12.560 24.499 -5.214 1.00 45.53 196 LYS A C 1
ATOM 1543 O O . LYS A 1 196 ? 11.571 24.330 -5.925 1.00 45.53 196 LYS A O 1
ATOM 1548 N N . SER A 1 197 ? 12.582 24.164 -3.925 1.00 33.09 197 SER A N 1
ATOM 1549 C CA . SER A 1 197 ? 11.390 24.071 -3.058 1.00 33.09 197 SER A CA 1
ATOM 1550 C C . SER A 1 197 ? 11.793 23.852 -1.596 1.00 33.09 197 SER A C 1
ATOM 1552 O O . SER A 1 197 ? 12.909 23.390 -1.375 1.00 33.09 197 SER A O 1
ATOM 1554 N N . PRO A 1 198 ? 10.965 24.276 -0.624 1.00 54.16 198 PRO A N 1
ATOM 1555 C CA . PRO A 1 198 ? 11.383 25.222 0.401 1.00 54.16 198 PRO A CA 1
ATOM 1556 C C . PRO A 1 198 ? 11.602 24.605 1.787 1.00 54.16 198 PRO A C 1
ATOM 1558 O O . PRO A 1 198 ? 11.215 23.476 2.070 1.00 54.16 198 PRO A O 1
ATOM 1561 N N . GLU A 1 199 ? 12.241 25.427 2.614 1.00 40.62 199 GLU A N 1
ATOM 1562 C CA . GLU A 1 199 ? 12.283 25.423 4.078 1.00 40.62 199 GLU A CA 1
ATOM 1563 C C . GLU A 1 199 ? 10.900 25.156 4.703 1.00 40.62 199 GLU A C 1
ATOM 1565 O O . GLU A 1 199 ? 9.923 25.724 4.228 1.00 40.62 199 GLU A O 1
ATOM 1570 N N . GLU A 1 200 ? 10.827 24.280 5.717 1.00 41.88 200 GLU A N 1
ATOM 1571 C CA . GLU A 1 200 ? 10.111 24.496 6.991 1.00 41.88 200 GLU A CA 1
ATOM 1572 C C . GLU A 1 200 ? 10.326 23.313 7.978 1.00 41.88 200 GLU A C 1
ATOM 1574 O O . GLU A 1 200 ? 10.172 22.138 7.648 1.00 41.88 200 GLU A O 1
ATOM 1579 N N . THR A 1 201 ? 10.622 23.688 9.228 1.00 39.56 201 THR A N 1
ATOM 1580 C CA . THR A 1 201 ? 10.329 23.034 10.525 1.00 39.56 201 THR A CA 1
ATOM 1581 C C . THR A 1 201 ? 10.819 21.618 10.892 1.00 39.56 201 THR A C 1
ATOM 1583 O O . THR A 1 201 ? 10.245 20.594 10.541 1.00 39.56 201 THR A O 1
ATOM 1586 N N . ASN A 1 202 ? 11.818 21.620 11.782 1.00 45.03 202 ASN A N 1
ATOM 1587 C CA . ASN A 1 202 ? 12.012 20.799 12.990 1.00 45.03 202 ASN A CA 1
ATOM 1588 C C . ASN A 1 202 ? 11.015 19.660 13.306 1.00 45.03 202 ASN A C 1
ATOM 1590 O O . ASN A 1 202 ? 9.897 19.911 13.749 1.00 45.03 202 ASN A O 1
ATOM 1594 N N . SER A 1 203 ? 11.532 18.428 13.354 1.00 37.50 203 SER A N 1
ATOM 1595 C CA . SER A 1 203 ? 11.165 17.440 14.381 1.00 37.50 203 SER A CA 1
ATOM 1596 C C . SER A 1 203 ? 12.236 16.350 14.482 1.00 37.50 203 SER A C 1
ATOM 1598 O O . SER A 1 203 ? 12.529 15.641 13.522 1.00 37.50 203 SER A O 1
ATOM 1600 N N . SER A 1 204 ? 12.827 16.238 15.665 1.00 48.56 204 SER A N 1
ATOM 1601 C CA . SER A 1 204 ? 13.777 15.213 16.089 1.00 48.56 204 SER A CA 1
ATOM 1602 C C . SER A 1 204 ? 13.150 13.816 16.132 1.00 48.56 204 SER A C 1
ATOM 1604 O O . SER A 1 204 ? 12.177 13.620 16.855 1.00 48.56 204 SER A O 1
ATOM 1606 N N . SER A 1 205 ? 13.759 12.824 15.477 1.00 42.88 205 SER A N 1
ATOM 1607 C CA . SER A 1 205 ? 13.739 11.436 15.963 1.00 42.88 205 SER A CA 1
ATOM 1608 C C . SER A 1 205 ? 14.874 10.607 15.352 1.00 42.88 205 SER A C 1
ATOM 1610 O O . SER A 1 205 ? 15.205 10.704 14.174 1.00 42.88 205 SER A O 1
ATOM 1612 N N . SER A 1 206 ? 15.512 9.837 16.223 1.00 50.66 206 SER A N 1
ATOM 1613 C CA . SER A 1 206 ? 16.638 8.936 16.005 1.00 50.66 206 SER A CA 1
ATOM 1614 C C . SER A 1 206 ? 16.271 7.702 15.169 1.00 50.66 206 SER A C 1
ATOM 1616 O O . SER A 1 206 ? 15.324 6.997 15.514 1.00 50.66 206 SER A O 1
ATOM 1618 N N . GLY A 1 207 ? 17.081 7.376 14.156 1.00 44.34 207 GLY A N 1
ATOM 1619 C CA . GLY A 1 207 ? 17.034 6.124 13.384 1.00 44.34 207 GLY A CA 1
ATOM 1620 C C . GLY A 1 207 ? 18.416 5.786 12.793 1.00 44.34 207 GLY A C 1
ATOM 1621 O O . GLY A 1 207 ? 19.238 6.693 12.656 1.00 44.34 207 GLY A O 1
ATOM 1622 N N . PRO A 1 208 ? 18.732 4.503 12.523 1.00 47.16 208 PRO A N 1
ATOM 1623 C CA . PRO A 1 208 ? 20.108 4.009 12.491 1.00 47.16 208 PRO A CA 1
ATOM 1624 C C . PRO A 1 208 ? 20.883 4.434 11.236 1.00 47.16 208 PRO A C 1
ATOM 1626 O O . PRO A 1 208 ? 20.340 4.528 10.136 1.00 47.16 208 PRO A O 1
ATOM 1629 N N . GLN A 1 209 ? 22.181 4.673 11.431 1.00 48.38 209 GLN A N 1
ATOM 1630 C CA . GLN A 1 209 ? 23.138 5.087 10.407 1.00 48.38 209 GLN A CA 1
ATOM 1631 C C . GLN A 1 209 ? 23.307 4.012 9.324 1.00 48.38 209 GLN A C 1
ATOM 1633 O O . GLN A 1 209 ? 23.648 2.866 9.612 1.00 48.38 209 GLN A O 1
ATOM 1638 N N . SER A 1 210 ? 23.110 4.409 8.066 1.00 45.75 210 SER A N 1
ATOM 1639 C CA . SER A 1 210 ? 23.495 3.626 6.891 1.00 45.75 210 SER A CA 1
ATOM 1640 C C . SER A 1 210 ? 25.021 3.638 6.733 1.00 45.75 210 SER A C 1
ATOM 1642 O O . SER A 1 210 ? 25.634 4.704 6.702 1.00 45.75 210 SER A O 1
ATOM 1644 N N . ALA A 1 211 ? 25.638 2.458 6.632 1.00 49.97 211 ALA A N 1
ATOM 1645 C CA . ALA A 1 211 ? 27.088 2.267 6.529 1.00 49.97 211 ALA A CA 1
ATOM 1646 C C . ALA A 1 211 ? 27.604 2.385 5.081 1.00 49.97 211 ALA A C 1
ATOM 1648 O O . ALA A 1 211 ? 28.256 1.477 4.569 1.00 49.97 211 ALA A O 1
ATOM 1649 N N . VAL A 1 212 ? 27.306 3.493 4.398 1.00 47.12 212 VAL A N 1
ATOM 1650 C CA . VAL A 1 212 ? 27.820 3.746 3.043 1.00 47.12 212 VAL A CA 1
ATOM 1651 C C . VAL A 1 212 ? 28.640 5.032 3.039 1.00 47.12 212 VAL A C 1
ATOM 1653 O O . VAL A 1 212 ? 28.098 6.133 2.986 1.00 47.12 212 VAL A O 1
ATOM 1656 N N . SER A 1 213 ? 29.967 4.887 3.090 1.00 44.22 213 SER A N 1
ATOM 1657 C CA . SER A 1 213 ? 30.906 5.995 2.886 1.00 44.22 213 SER A CA 1
ATOM 1658 C C . SER A 1 213 ? 31.045 6.289 1.394 1.00 44.22 213 SER A C 1
ATOM 1660 O O . SER A 1 213 ? 31.647 5.509 0.659 1.00 44.22 213 SER A O 1
ATOM 1662 N N . ILE A 1 214 ? 30.513 7.427 0.947 1.00 61.69 214 ILE A N 1
ATOM 1663 C CA . ILE A 1 214 ? 30.754 7.955 -0.400 1.00 61.69 214 ILE A CA 1
ATOM 1664 C C . ILE A 1 214 ? 31.994 8.851 -0.334 1.00 61.69 214 ILE A C 1
ATOM 1666 O O . ILE A 1 214 ? 31.987 9.882 0.336 1.00 61.69 214 ILE A O 1
ATOM 1670 N N . ILE A 1 215 ? 33.068 8.447 -1.015 1.00 54.62 215 ILE A N 1
ATOM 1671 C CA . ILE A 1 215 ? 34.299 9.235 -1.133 1.00 54.62 215 ILE A CA 1
ATOM 1672 C C . ILE A 1 215 ? 34.185 10.102 -2.387 1.00 54.62 215 ILE A C 1
ATOM 1674 O O . ILE A 1 215 ? 34.237 9.599 -3.508 1.00 54.62 215 ILE A O 1
ATOM 1678 N N . THR A 1 216 ? 34.033 11.410 -2.198 1.00 67.81 216 THR A N 1
ATOM 1679 C CA . THR A 1 216 ? 34.054 12.388 -3.290 1.00 67.81 216 THR A CA 1
ATOM 1680 C C . THR A 1 216 ? 35.498 12.788 -3.581 1.00 67.81 216 THR A C 1
ATOM 1682 O O . THR A 1 216 ? 36.166 13.354 -2.719 1.00 67.81 216 THR A O 1
ATOM 1685 N N . VAL A 1 217 ? 35.979 12.528 -4.798 1.00 51.53 217 VAL A N 1
ATOM 1686 C CA . VAL A 1 217 ? 37.263 13.043 -5.299 1.00 51.53 217 VAL A CA 1
ATOM 1687 C C . VAL A 1 217 ? 37.004 14.175 -6.290 1.00 51.53 217 VAL A C 1
ATOM 1689 O O . VAL A 1 217 ? 36.321 13.985 -7.293 1.00 51.53 217 VAL A O 1
ATOM 1692 N N . SER A 1 218 ? 37.525 15.366 -5.993 1.00 50.50 218 SER A N 1
ATOM 1693 C CA . SER A 1 218 ? 37.513 16.510 -6.904 1.00 50.50 218 SER A CA 1
ATOM 1694 C C . SER A 1 218 ? 38.843 16.589 -7.653 1.00 50.50 218 SER A C 1
ATOM 1696 O O . SER A 1 218 ? 39.915 16.477 -7.062 1.00 50.50 218 SER A O 1
ATOM 1698 N N . THR A 1 219 ? 38.785 16.792 -8.968 1.00 68.62 219 THR A N 1
ATOM 1699 C CA . THR A 1 219 ? 39.964 17.094 -9.787 1.00 68.62 219 THR A CA 1
ATOM 1700 C C . THR A 1 219 ? 39.799 18.490 -10.365 1.00 68.62 219 THR A C 1
ATOM 1702 O O . THR A 1 219 ? 38.929 18.723 -11.203 1.00 68.62 219 THR A O 1
ATOM 1705 N N . THR A 1 220 ? 40.612 19.433 -9.903 1.00 65.56 220 THR A N 1
ATOM 1706 C CA . THR A 1 220 ? 40.723 20.763 -10.509 1.00 65.56 220 THR A CA 1
ATOM 1707 C C . THR A 1 220 ? 41.704 20.703 -11.682 1.00 65.56 220 THR A C 1
ATOM 1709 O O . THR A 1 220 ? 42.806 20.183 -11.495 1.00 65.56 220 THR A O 1
ATOM 1712 N N . PRO A 1 221 ? 41.360 21.219 -12.874 1.00 57.47 221 PRO A N 1
ATOM 1713 C CA . PRO A 1 221 ? 42.310 21.292 -13.975 1.00 57.47 221 PRO A CA 1
ATOM 1714 C C . PRO A 1 221 ? 43.395 22.338 -13.683 1.00 57.47 221 PRO A C 1
ATOM 1716 O O . PRO A 1 221 ? 43.101 23.445 -13.232 1.00 57.47 221 PRO A O 1
ATOM 1719 N N . VAL A 1 222 ? 44.649 21.968 -13.948 1.00 50.88 222 VAL A N 1
ATOM 1720 C CA . VAL A 1 222 ? 45.796 22.883 -13.992 1.00 50.88 222 VAL A CA 1
ATOM 1721 C C . VAL A 1 222 ? 45.675 23.714 -15.268 1.00 50.88 222 VAL A C 1
ATOM 1723 O O . VAL A 1 222 ? 45.557 23.152 -16.355 1.00 50.88 222 VAL A O 1
ATOM 1726 N N . ALA A 1 223 ? 45.650 25.037 -15.124 1.00 58.38 223 ALA A N 1
ATOM 1727 C CA . ALA A 1 223 ? 45.741 25.963 -16.246 1.00 58.38 223 ALA A CA 1
ATOM 1728 C C . ALA A 1 223 ? 47.216 26.118 -16.656 1.00 58.38 223 ALA A C 1
ATOM 1730 O O . ALA A 1 223 ? 48.057 26.347 -15.784 1.00 58.38 223 ALA A O 1
ATOM 1731 N N . GLU A 1 224 ? 47.501 25.964 -17.952 1.00 48.62 224 GLU A N 1
ATOM 1732 C CA . GLU A 1 224 ? 48.754 26.404 -18.593 1.00 48.62 224 GLU A CA 1
ATOM 1733 C C . GLU A 1 224 ? 48.738 27.913 -18.863 1.00 48.62 224 GLU A C 1
ATOM 1735 O O . GLU A 1 224 ? 47.656 28.441 -19.221 1.00 48.62 224 GLU A O 1
#

InterPro domains:
  IPR050719 Cortactin-binding and Actin Dynamics Regulator [PTHR23166] (2-122)

Organism: NCBI:txid451742

Secondary structure (DSSP, 8-state):
-HHHHHHHHHHHHHHHHHHHHHHHHHHHHHHHHHHHHHHHHHHHHHHHHHHHHHHHHHHHHHHHHHHHHHHHHHHHHHHHHHHHHHHHHHHHHHHHHHHHHHHHHHHHHHHHHHHHHHHHHHHHHH--------PPPGGGGGSS-------S-------------------------------------------------------PPP---------PPPP-